Protein AF-A0A9P1CTG8-F1 (afdb_monomer)

Structure (mmCIF, N/CA/C/O backbone):
data_AF-A0A9P1CTG8-F1
#
_entry.id   AF-A0A9P1CTG8-F1
#
loop_
_atom_site.group_PDB
_atom_site.id
_atom_site.type_symbol
_atom_site.label_atom_id
_atom_site.label_alt_id
_atom_site.label_comp_id
_atom_site.label_asym_id
_atom_site.label_entity_id
_atom_site.label_seq_id
_atom_site.pdbx_PDB_ins_code
_atom_site.Cartn_x
_atom_site.Cartn_y
_atom_site.Cartn_z
_atom_site.occupancy
_atom_site.B_iso_or_equiv
_atom_site.auth_seq_id
_atom_site.auth_comp_id
_atom_site.auth_asym_id
_atom_site.auth_atom_id
_atom_site.pdbx_PDB_model_num
ATOM 1 N N . MET A 1 1 ? 62.420 8.879 27.525 1.00 48.19 1 MET A N 1
ATOM 2 C CA . MET A 1 1 ? 62.393 10.249 28.080 1.00 48.19 1 MET A CA 1
ATOM 3 C C . MET A 1 1 ? 60.996 10.806 27.864 1.00 48.19 1 MET A C 1
ATOM 5 O O . MET A 1 1 ? 60.518 10.696 26.746 1.00 48.19 1 MET A O 1
ATOM 9 N N . GLY A 1 2 ? 60.369 11.365 28.905 1.00 48.12 2 GLY A N 1
ATOM 10 C CA . GLY A 1 2 ? 59.167 12.204 28.787 1.00 48.12 2 GLY A CA 1
ATOM 11 C C . GLY A 1 2 ? 57.851 11.558 29.221 1.00 48.12 2 GLY A C 1
ATOM 12 O O . GLY A 1 2 ? 57.111 11.045 28.395 1.00 48.12 2 GLY A O 1
ATOM 13 N N . CYS A 1 3 ? 57.579 11.618 30.524 1.00 54.19 3 CYS A N 1
ATOM 14 C CA . CYS A 1 3 ? 56.326 11.268 31.191 1.00 54.19 3 CYS A CA 1
ATOM 15 C C . CYS A 1 3 ? 55.287 12.405 31.099 1.00 54.19 3 CYS A C 1
ATOM 17 O O . CYS A 1 3 ? 55.672 13.569 31.020 1.00 54.19 3 CYS A O 1
ATOM 19 N N . GLY A 1 4 ? 54.001 12.078 31.277 1.00 46.12 4 GLY A N 1
ATOM 20 C CA . GLY A 1 4 ? 52.964 13.011 31.754 1.00 46.12 4 GLY A CA 1
ATOM 21 C C . GLY A 1 4 ? 51.624 12.847 31.027 1.00 46.12 4 GLY A C 1
ATOM 22 O O . GLY A 1 4 ? 51.606 12.615 29.830 1.00 46.12 4 GLY A O 1
ATOM 23 N N . ALA A 1 5 ? 50.453 12.960 31.645 1.00 50.91 5 ALA A N 1
ATOM 24 C CA . ALA A 1 5 ? 50.056 13.049 33.044 1.00 50.91 5 ALA A CA 1
ATOM 25 C C . ALA A 1 5 ? 48.541 12.766 33.095 1.00 50.91 5 ALA A C 1
ATOM 27 O O . ALA A 1 5 ? 47.812 13.029 32.140 1.00 50.91 5 ALA A O 1
ATOM 28 N N . SER A 1 6 ? 48.095 12.210 34.214 1.00 55.69 6 SER A N 1
ATOM 29 C CA . SER A 1 6 ? 46.719 11.836 34.527 1.00 55.69 6 SER A CA 1
ATOM 30 C C . SER A 1 6 ? 45.784 13.041 34.686 1.00 55.69 6 SER A C 1
ATOM 32 O O . SER A 1 6 ? 46.182 14.061 35.244 1.00 55.69 6 SER A O 1
ATOM 34 N N . ALA A 1 7 ? 44.505 12.866 34.346 1.00 47.44 7 ALA A N 1
ATOM 35 C CA . ALA A 1 7 ? 43.409 13.653 34.908 1.00 47.44 7 ALA A CA 1
ATOM 36 C C . ALA A 1 7 ? 42.203 12.739 35.175 1.00 47.44 7 ALA A C 1
ATOM 38 O O . ALA A 1 7 ? 41.623 12.159 34.261 1.00 47.44 7 ALA A O 1
ATOM 39 N N . ALA A 1 8 ? 41.862 12.599 36.453 1.00 47.97 8 ALA A N 1
ATOM 40 C CA . ALA A 1 8 ? 40.616 12.017 36.933 1.00 47.97 8 ALA A CA 1
ATOM 41 C C . ALA A 1 8 ? 39.576 13.129 37.143 1.00 47.97 8 ALA A C 1
ATOM 43 O O . ALA A 1 8 ? 39.966 14.252 37.470 1.00 47.97 8 ALA A O 1
ATOM 44 N N . PRO A 1 9 ? 38.273 12.810 37.104 1.00 52.12 9 PRO A N 1
ATOM 45 C CA . PRO A 1 9 ? 37.293 13.545 37.879 1.00 52.12 9 PRO A CA 1
ATOM 46 C C . PRO A 1 9 ? 36.670 12.679 38.979 1.00 52.12 9 PRO A C 1
ATOM 48 O O . PRO A 1 9 ? 36.175 11.571 38.781 1.00 52.12 9 PRO A O 1
ATOM 51 N N . SER A 1 10 ? 36.734 13.269 40.161 1.00 44.06 10 SER A N 1
ATOM 52 C CA . SER A 1 10 ? 36.121 12.934 41.435 1.00 44.06 10 SER A CA 1
ATOM 53 C C . SER A 1 10 ? 34.642 13.331 41.519 1.00 44.06 10 SER A C 1
ATOM 55 O O . SER A 1 10 ? 34.274 14.401 41.044 1.00 44.06 10 SER A O 1
ATOM 57 N N . GLY A 1 11 ? 33.870 12.560 42.296 1.00 37.69 11 GLY A N 1
ATOM 58 C CA . GLY A 1 11 ? 32.648 13.000 42.993 1.00 37.69 11 GLY A CA 1
ATOM 59 C C . GLY A 1 11 ? 31.358 12.857 42.178 1.00 37.69 11 GLY A C 1
ATOM 60 O O . GLY A 1 11 ? 31.311 13.198 41.012 1.00 37.69 11 GLY A O 1
ATOM 61 N N . GLY A 1 12 ? 30.238 12.363 42.696 1.00 39.78 12 GLY A N 1
ATOM 62 C CA . GLY A 1 12 ? 29.852 12.001 44.053 1.00 39.78 12 GLY A CA 1
ATOM 63 C C . GLY A 1 12 ? 28.334 12.174 44.156 1.00 39.78 12 GLY A C 1
ATOM 64 O O . GLY A 1 12 ? 27.837 13.260 43.896 1.00 39.78 12 GLY A O 1
ATOM 65 N N . ALA A 1 13 ? 27.595 11.130 44.532 1.00 38.09 13 ALA A N 1
ATOM 66 C CA . ALA A 1 13 ? 26.234 11.261 45.057 1.00 38.09 13 ALA A CA 1
ATOM 67 C C . ALA A 1 13 ? 25.887 10.002 45.861 1.00 38.09 13 ALA A C 1
ATOM 69 O O . ALA A 1 13 ? 25.537 8.957 45.318 1.00 38.09 13 ALA A O 1
ATOM 70 N N . LYS A 1 14 ? 26.049 10.109 47.182 1.00 45.72 14 LYS A N 1
ATOM 71 C CA . LYS A 1 14 ? 25.546 9.155 48.171 1.00 45.72 14 LYS A CA 1
ATOM 72 C C . LYS A 1 14 ? 24.056 9.437 48.369 1.00 45.72 14 LYS A C 1
ATOM 74 O O . LYS A 1 14 ? 23.715 10.549 48.757 1.00 45.72 14 LYS A O 1
ATOM 79 N N . TYR A 1 15 ? 23.193 8.448 48.152 1.00 43.88 15 TYR A N 1
ATOM 80 C CA . TYR A 1 15 ? 21.827 8.474 48.677 1.00 43.88 15 TYR A CA 1
ATOM 81 C C . TYR A 1 15 ? 21.798 7.698 49.994 1.00 43.88 15 TYR A C 1
ATOM 83 O O . TYR A 1 15 ? 22.107 6.508 50.044 1.00 43.88 15 TYR A O 1
ATOM 91 N N . SER A 1 16 ? 21.491 8.419 51.065 1.00 50.19 16 SER A N 1
ATOM 92 C CA . SER A 1 16 ? 21.309 7.930 52.426 1.00 50.19 16 SER A CA 1
ATOM 93 C C . SER A 1 16 ? 19.878 7.437 52.659 1.00 50.19 16 SER A C 1
ATOM 95 O O . SER A 1 16 ? 18.924 8.087 52.249 1.00 50.19 16 SER A O 1
ATOM 97 N N . GLU A 1 17 ? 19.791 6.312 53.371 1.00 45.06 17 GLU A N 1
ATOM 98 C CA . GLU A 1 17 ? 18.793 5.923 54.381 1.00 45.06 17 GLU A CA 1
ATOM 99 C C . GLU A 1 17 ? 17.292 6.184 54.159 1.00 45.06 17 GLU A C 1
ATOM 101 O O . GLU A 1 17 ? 16.809 7.311 54.206 1.00 45.06 17 GLU A O 1
ATOM 106 N N . ARG A 1 18 ? 16.515 5.093 54.250 1.00 45.06 18 ARG A N 1
ATOM 107 C CA . ARG A 1 18 ? 15.468 4.995 55.283 1.00 45.06 18 ARG A CA 1
ATOM 108 C C . ARG A 1 18 ? 15.202 3.541 55.680 1.00 45.06 18 ARG A C 1
ATOM 110 O O . ARG A 1 18 ? 14.573 2.778 54.957 1.00 45.06 18 ARG A O 1
ATOM 117 N N . LYS A 1 19 ? 15.700 3.186 56.868 1.00 51.19 19 LYS A N 1
ATOM 118 C CA . LYS A 1 19 ? 15.199 2.090 57.703 1.00 51.19 19 LYS A CA 1
ATOM 119 C C . LYS A 1 19 ? 13.920 2.556 58.402 1.00 51.19 19 LYS A C 1
ATOM 121 O O . LYS A 1 19 ? 13.929 3.595 59.053 1.00 51.19 19 LYS A O 1
ATOM 126 N N . SER A 1 20 ? 12.889 1.726 58.377 1.00 54.38 20 SER A N 1
ATOM 127 C CA . SER A 1 20 ? 11.859 1.690 59.416 1.00 54.38 20 SER A CA 1
ATOM 128 C C . SER A 1 20 ? 11.382 0.254 59.550 1.00 54.38 20 SER A C 1
ATOM 130 O O . SER A 1 20 ? 10.732 -0.287 58.660 1.00 54.38 20 SER A O 1
ATOM 132 N N . ALA A 1 21 ? 11.775 -0.360 60.660 1.00 49.03 21 ALA A N 1
ATOM 133 C CA . ALA A 1 21 ? 11.260 -1.624 61.139 1.00 49.03 21 ALA A CA 1
ATOM 134 C C . ALA A 1 21 ? 10.097 -1.334 62.092 1.00 49.03 21 ALA A C 1
ATOM 136 O O . ALA A 1 21 ? 10.187 -0.406 62.893 1.00 49.03 21 ALA A O 1
ATOM 137 N N . THR A 1 22 ? 9.051 -2.152 62.050 1.00 46.28 22 THR A N 1
ATOM 138 C CA . THR A 1 22 ? 8.206 -2.423 63.216 1.00 46.28 22 THR A CA 1
ATOM 139 C C . THR A 1 22 ? 7.733 -3.876 63.166 1.00 46.28 22 THR A C 1
ATOM 141 O O . THR A 1 22 ? 7.222 -4.358 62.159 1.00 46.28 22 THR A O 1
ATOM 144 N N . ALA A 1 23 ? 8.040 -4.542 64.276 1.00 45.00 23 ALA A N 1
ATOM 145 C CA . ALA A 1 23 ? 7.581 -5.815 64.829 1.00 45.00 23 ALA A CA 1
ATOM 146 C C . ALA A 1 23 ? 6.075 -6.088 64.588 1.00 45.00 23 ALA A C 1
ATOM 148 O O . ALA A 1 23 ? 5.276 -5.160 64.619 1.00 45.00 23 ALA A O 1
ATOM 149 N N . SER A 1 24 ? 5.683 -7.279 64.120 1.00 51.28 24 SER A N 1
ATOM 150 C CA . SER A 1 24 ? 5.469 -8.559 64.836 1.00 51.28 24 SER A CA 1
ATOM 151 C C . SER A 1 24 ? 4.023 -8.722 65.310 1.00 51.28 24 SER A C 1
ATOM 153 O O . SER A 1 24 ? 3.565 -7.896 66.086 1.00 51.28 24 SER A O 1
ATOM 155 N N . GLU A 1 25 ? 3.359 -9.809 64.911 1.00 49.56 25 GLU A N 1
ATOM 156 C CA . GLU A 1 25 ? 2.717 -10.745 65.848 1.00 49.56 25 GLU A CA 1
ATOM 157 C C . GLU A 1 25 ? 2.240 -12.025 65.139 1.00 49.56 25 GLU A C 1
ATOM 159 O O . GLU A 1 25 ? 1.808 -12.027 63.985 1.00 49.56 25 GLU A O 1
ATOM 164 N N . ASP A 1 26 ? 2.414 -13.118 65.873 1.00 45.31 26 ASP A N 1
ATOM 165 C CA . ASP A 1 26 ? 2.164 -14.520 65.567 1.00 45.31 26 ASP A CA 1
ATOM 166 C C . ASP A 1 26 ? 0.684 -14.870 65.383 1.00 45.31 26 ASP A C 1
ATOM 168 O O . ASP A 1 26 ? -0.116 -14.470 66.217 1.00 45.31 26 ASP A O 1
ATOM 172 N N . ILE A 1 27 ? 0.344 -15.770 64.440 1.00 45.59 27 ILE A N 1
ATOM 173 C CA . ILE A 1 27 ? -0.670 -16.826 64.665 1.00 45.59 27 ILE A CA 1
ATOM 174 C C . ILE A 1 27 ? -0.254 -18.128 63.958 1.00 45.59 27 ILE A C 1
ATOM 176 O O . ILE A 1 27 ? 0.149 -18.168 62.797 1.00 45.59 27 ILE A O 1
ATOM 180 N N . ALA A 1 28 ? -0.357 -19.207 64.727 1.00 43.22 28 ALA A N 1
ATOM 181 C CA . ALA A 1 28 ? 0.165 -20.542 64.508 1.00 43.22 28 ALA A CA 1
ATOM 182 C C . ALA A 1 28 ? -0.673 -21.469 63.595 1.00 43.22 28 ALA A C 1
ATOM 184 O O . ALA A 1 28 ? -1.878 -21.316 63.444 1.00 43.22 28 ALA A O 1
ATOM 185 N N . ARG A 1 29 ? 0.015 -22.527 63.123 1.00 43.38 29 ARG A N 1
ATOM 186 C CA . ARG A 1 29 ? -0.419 -23.936 62.941 1.00 43.38 29 ARG A CA 1
ATOM 187 C C . ARG A 1 29 ? -1.771 -24.230 62.257 1.00 43.38 29 ARG A C 1
ATOM 189 O O . ARG A 1 29 ? -2.824 -24.069 62.857 1.00 43.38 29 ARG A O 1
ATOM 196 N N . SER A 1 30 ? -1.726 -25.013 61.171 1.00 37.03 30 SER A N 1
ATOM 197 C CA . SER A 1 30 ? -2.118 -26.443 61.228 1.00 37.03 30 SER A CA 1
ATOM 198 C C . SER A 1 30 ? -2.005 -27.193 59.882 1.00 37.03 30 SER A C 1
ATOM 200 O O . SER A 1 30 ? -2.460 -26.756 58.835 1.00 37.03 30 SER A O 1
ATOM 202 N N . SER A 1 31 ? -1.330 -28.343 59.976 1.00 42.75 31 SER A N 1
ATOM 203 C CA . SER A 1 31 ? -1.503 -29.640 59.293 1.00 42.75 31 SER A CA 1
ATOM 204 C C . SER A 1 31 ? -2.099 -29.784 57.877 1.00 42.75 31 SER A C 1
ATOM 206 O O . SER A 1 31 ? -3.247 -29.462 57.596 1.00 42.75 31 SER A O 1
ATOM 208 N N . SER A 1 32 ? -1.311 -30.512 57.071 1.00 41.28 32 SER A N 1
ATOM 209 C CA . SER A 1 32 ? -1.619 -31.242 55.824 1.00 41.28 32 SER A CA 1
ATOM 210 C C . SER A 1 32 ? -2.909 -32.088 55.857 1.00 41.28 32 SER A C 1
ATOM 212 O O . SER A 1 32 ? -3.295 -32.572 56.921 1.00 41.28 32 SER A O 1
ATOM 214 N N . PRO A 1 33 ? -3.447 -32.473 54.679 1.00 51.75 33 PRO A N 1
ATOM 215 C CA . PRO A 1 33 ? -3.217 -33.865 54.274 1.00 51.75 33 PRO A CA 1
ATOM 216 C C . PRO A 1 33 ? -2.888 -34.104 52.787 1.00 51.75 33 PRO A C 1
ATOM 218 O O . PRO A 1 33 ? -3.237 -33.366 51.871 1.00 51.75 33 PRO A O 1
ATOM 221 N N . LYS A 1 34 ? -2.198 -35.234 52.607 1.00 48.62 34 LYS A N 1
ATOM 222 C CA . LYS A 1 34 ? -1.735 -35.892 51.381 1.00 48.62 34 LYS A CA 1
ATOM 223 C C . LYS A 1 34 ? -2.844 -3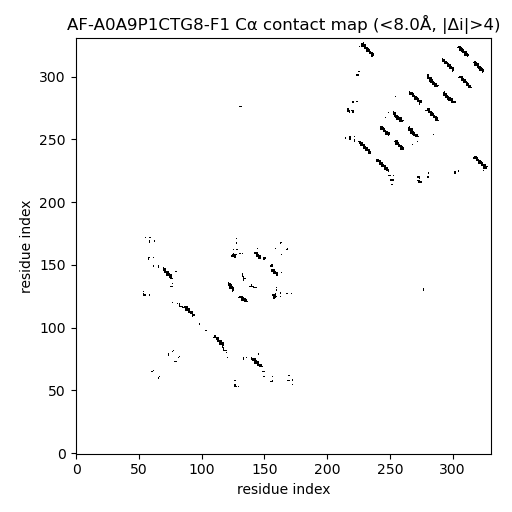6.087 50.333 1.00 48.62 34 LYS A C 1
ATOM 225 O O . LYS A 1 34 ? -3.880 -36.674 50.630 1.00 48.62 34 LYS A O 1
ATOM 230 N N . GLY A 1 35 ? -2.546 -35.754 49.072 1.00 35.94 35 GLY A N 1
ATOM 231 C CA . GLY A 1 35 ? -3.420 -35.997 47.918 1.00 35.94 35 GLY A CA 1
ATOM 232 C C . GLY A 1 35 ? -2.662 -36.441 46.662 1.00 35.94 35 GLY A C 1
ATOM 233 O O . GLY A 1 35 ? -2.323 -35.628 45.817 1.00 35.94 35 GLY A O 1
ATOM 234 N N . LYS A 1 36 ? -2.394 -37.749 46.589 1.00 39.09 36 LYS A N 1
ATOM 235 C CA . LYS A 1 36 ? -2.143 -38.628 45.424 1.00 39.09 36 LYS A CA 1
ATOM 236 C C . LYS A 1 36 ? -1.727 -37.985 44.084 1.00 39.09 36 LYS A C 1
ATOM 238 O O . LYS A 1 36 ? -2.544 -37.462 43.329 1.00 39.09 36 LYS A O 1
ATOM 243 N N . ALA A 1 37 ? -0.469 -38.236 43.722 1.00 44.62 37 ALA A N 1
ATOM 244 C CA . ALA A 1 37 ? 0.057 -38.134 42.367 1.00 44.62 37 ALA A CA 1
ATOM 245 C C . ALA A 1 37 ? -0.750 -39.003 41.379 1.00 44.62 37 ALA A C 1
ATOM 247 O O . ALA A 1 37 ? -0.856 -40.219 41.551 1.00 44.62 37 ALA A O 1
ATOM 248 N N . LYS A 1 38 ? -1.279 -38.383 40.316 1.00 44.44 38 LYS A N 1
ATOM 249 C CA . LYS A 1 38 ? -1.732 -39.082 39.107 1.00 44.44 38 LYS A CA 1
ATOM 250 C C . LYS A 1 38 ? -0.762 -38.807 37.967 1.00 44.44 38 LYS A C 1
ATOM 252 O O . LYS A 1 38 ? -0.582 -37.676 37.527 1.00 44.44 38 LYS A O 1
ATOM 257 N N . ALA A 1 39 ? -0.152 -39.889 37.506 1.00 45.53 39 ALA A N 1
ATOM 258 C CA . ALA A 1 39 ? 0.655 -39.955 36.307 1.00 45.53 39 ALA A CA 1
ATOM 259 C C . ALA A 1 39 ? -0.213 -39.934 35.031 1.00 45.53 39 ALA A C 1
ATOM 261 O O . ALA A 1 39 ? -1.346 -40.409 35.033 1.00 45.53 39 ALA A O 1
ATOM 262 N N . LYS A 1 40 ? 0.430 -39.507 33.934 1.00 42.84 40 LYS A N 1
ATOM 263 C CA . LYS A 1 40 ? 0.098 -39.712 32.508 1.00 42.84 40 LYS A CA 1
ATOM 264 C C . LYS A 1 40 ? -1.030 -38.864 31.894 1.00 42.84 40 LYS A C 1
ATOM 266 O O . LYS A 1 40 ? -2.203 -39.178 32.023 1.00 42.84 40 LYS A O 1
ATOM 271 N N . ALA A 1 41 ? -0.633 -37.966 30.990 1.00 39.06 41 ALA A N 1
ATOM 272 C CA . ALA A 1 41 ? -1.079 -38.030 29.594 1.00 39.06 41 ALA A CA 1
ATOM 273 C C . ALA A 1 41 ? -0.050 -37.346 28.679 1.00 39.06 41 ALA A C 1
ATOM 275 O O . ALA A 1 41 ? 0.356 -36.209 28.902 1.00 39.06 41 ALA A O 1
ATOM 276 N N . LYS A 1 42 ? 0.389 -38.098 27.667 1.00 41.56 42 LYS A N 1
ATOM 277 C CA . LYS A 1 42 ? 1.348 -37.712 26.631 1.00 41.56 42 LYS A CA 1
ATOM 278 C C . LYS A 1 42 ? 0.900 -36.439 25.907 1.00 41.56 42 LYS A C 1
ATOM 280 O O . LYS A 1 42 ? -0.282 -36.268 25.610 1.00 41.56 42 LYS A O 1
ATOM 285 N N . GLY A 1 43 ? 1.874 -35.582 25.607 1.00 44.75 43 GLY A N 1
ATOM 286 C CA . GLY A 1 43 ? 1.696 -34.339 24.871 1.00 44.75 43 GLY A CA 1
ATOM 287 C C . GLY A 1 43 ? 0.981 -34.556 23.542 1.00 44.75 43 GLY A C 1
ATOM 288 O O . GLY A 1 43 ? 1.503 -35.198 22.634 1.00 44.75 43 GLY A O 1
ATOM 289 N N . LYS A 1 44 ? -0.214 -33.978 23.422 1.00 42.03 44 LYS A N 1
ATOM 290 C CA . LYS A 1 44 ? -0.812 -33.695 22.121 1.00 42.03 44 LYS A CA 1
ATOM 291 C C . LYS A 1 44 ? -0.039 -32.524 21.526 1.00 42.03 44 LYS A C 1
ATOM 293 O O . LYS A 1 44 ? -0.095 -31.413 22.055 1.00 42.03 44 LYS A O 1
ATOM 298 N N . ALA A 1 45 ? 0.698 -32.791 20.453 1.00 45.22 45 ALA A N 1
ATOM 299 C CA . ALA A 1 45 ? 1.283 -31.763 19.611 1.00 45.22 45 ALA A CA 1
ATOM 300 C C . ALA A 1 45 ? 0.175 -30.775 19.215 1.00 45.22 45 ALA A C 1
ATOM 302 O O . ALA A 1 45 ? -0.790 -31.139 18.542 1.00 45.22 45 ALA A O 1
ATOM 303 N N . LYS A 1 46 ? 0.276 -29.533 19.700 1.00 43.25 46 LYS A N 1
ATOM 304 C CA . LYS A 1 46 ? -0.590 -28.437 19.267 1.00 43.25 46 LYS A CA 1
ATOM 305 C C . LYS A 1 46 ? -0.293 -28.207 17.788 1.00 43.25 46 LYS A C 1
ATOM 307 O O . LYS A 1 46 ? 0.763 -27.678 17.452 1.00 43.25 46 LYS A O 1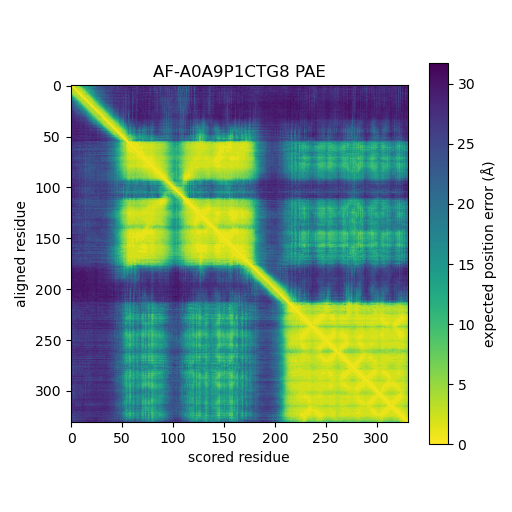
ATOM 312 N N . SER A 1 47 ? -1.198 -28.650 16.920 1.00 42.56 47 SER A N 1
ATOM 313 C CA . SER A 1 47 ? -1.147 -28.396 15.482 1.00 42.56 47 SER A CA 1
ATOM 314 C C . SER A 1 47 ? -1.053 -26.886 15.249 1.00 42.56 47 SER A C 1
ATOM 316 O O . SER A 1 47 ? -1.997 -26.143 15.539 1.00 42.56 47 SER A O 1
ATOM 318 N N . LYS A 1 48 ? 0.113 -26.439 14.781 1.00 49.44 48 LYS A N 1
ATOM 319 C CA . LYS A 1 48 ? 0.360 -25.084 14.286 1.00 49.44 48 LYS A CA 1
ATOM 320 C C . LYS A 1 48 ? -0.526 -24.846 13.057 1.00 49.44 48 LYS A C 1
ATOM 322 O O . LYS A 1 48 ? -0.625 -25.724 12.209 1.00 49.44 48 LYS A O 1
ATOM 327 N N . GLY A 1 49 ? -1.146 -23.668 12.975 1.00 43.06 49 GLY A N 1
ATOM 328 C CA . GLY A 1 49 ? -1.781 -23.186 11.744 1.00 43.06 49 GLY A CA 1
ATOM 329 C C . GLY A 1 49 ? -3.301 -23.321 11.648 1.00 43.06 49 GLY A C 1
ATOM 330 O O . GLY A 1 49 ? -3.819 -23.426 10.545 1.00 43.06 49 GLY A O 1
ATOM 331 N N . LYS A 1 50 ? -4.057 -23.278 12.755 1.00 47.84 50 LYS A N 1
ATOM 332 C CA . LYS A 1 50 ? -5.433 -22.776 12.628 1.00 47.84 50 LYS A CA 1
ATOM 333 C C . LYS A 1 50 ? -5.310 -21.275 12.415 1.00 47.84 50 LYS A C 1
ATOM 335 O O . LYS A 1 50 ? -5.044 -20.564 13.384 1.00 47.84 50 LYS A O 1
ATOM 340 N N . ASN A 1 51 ? -5.464 -20.815 11.171 1.00 46.25 51 ASN A N 1
ATOM 341 C CA . ASN A 1 51 ? -5.908 -19.447 10.924 1.00 46.25 51 ASN A CA 1
ATOM 342 C C . ASN A 1 51 ? -7.106 -19.261 11.848 1.00 46.25 51 ASN A C 1
ATOM 344 O O . ASN A 1 51 ? -8.117 -19.946 11.686 1.00 46.25 51 ASN A O 1
ATOM 348 N N . LYS A 1 52 ? -6.923 -18.486 12.924 1.00 51.44 52 LYS A N 1
ATOM 349 C CA . LYS A 1 52 ? -8.025 -18.127 13.805 1.00 51.44 52 LYS A CA 1
ATOM 350 C C . LYS A 1 52 ? -9.042 -17.510 12.863 1.00 51.44 52 LYS A C 1
ATOM 352 O O . LYS A 1 52 ? -8.767 -16.460 12.298 1.00 51.44 52 LYS A O 1
ATOM 357 N N . VAL A 1 53 ? -10.150 -18.207 12.641 1.00 54.03 53 VAL A N 1
ATOM 358 C CA . VAL A 1 53 ? -11.383 -17.577 12.190 1.00 54.03 53 VAL A CA 1
ATOM 359 C C . VAL A 1 53 ? -11.612 -16.514 13.255 1.00 54.03 53 VAL A C 1
ATOM 361 O O . VAL A 1 53 ? -11.914 -16.848 14.405 1.00 54.03 53 VAL A O 1
ATOM 364 N N . PHE A 1 54 ? -11.199 -15.285 12.944 1.00 54.50 54 PHE A N 1
ATOM 365 C CA . PHE A 1 54 ? -11.261 -14.180 13.884 1.00 54.50 54 PHE A CA 1
ATOM 366 C C . PHE A 1 54 ? -12.734 -13.955 14.241 1.00 54.50 54 PHE A C 1
ATOM 368 O O . PHE A 1 54 ? -13.642 -14.401 13.544 1.00 54.50 54 PHE A O 1
ATOM 375 N N . GLU A 1 55 ? -12.923 -13.433 15.443 1.00 65.75 55 GLU A N 1
ATOM 376 C CA . GLU A 1 55 ? -14.076 -13.528 16.340 1.00 65.75 55 GLU A CA 1
ATOM 377 C C . GLU A 1 55 ? -15.471 -13.366 15.691 1.00 65.75 55 GLU A C 1
ATOM 379 O O . GLU A 1 55 ? -16.153 -12.366 15.891 1.00 65.75 55 GLU A O 1
ATOM 384 N N . ALA A 1 56 ? -15.985 -14.417 15.034 1.00 79.38 56 ALA A N 1
ATOM 385 C CA . ALA A 1 56 ? -17.369 -14.480 14.529 1.00 79.38 56 ALA A CA 1
ATOM 386 C C . ALA A 1 56 ? -18.422 -14.116 15.601 1.00 79.38 56 ALA A C 1
ATOM 388 O O . ALA A 1 56 ? -19.486 -13.579 15.301 1.00 79.38 56 ALA A O 1
ATOM 389 N N . LYS A 1 57 ? -18.084 -14.331 16.880 1.00 90.06 57 LYS A N 1
ATOM 390 C CA . LYS A 1 57 ? -18.903 -13.961 18.041 1.00 90.06 57 LYS A CA 1
ATOM 391 C C . LYS A 1 57 ? -19.080 -12.455 18.229 1.00 90.06 57 LYS A C 1
ATOM 393 O O . LYS A 1 57 ? -20.105 -12.047 18.773 1.00 90.06 57 LYS A O 1
ATOM 398 N N . ASP A 1 58 ? -18.090 -11.647 17.865 1.00 92.38 58 ASP A N 1
ATOM 399 C CA . ASP A 1 58 ? -18.172 -10.191 18.002 1.00 92.38 58 ASP A CA 1
ATOM 400 C C . ASP A 1 58 ? -18.954 -9.580 16.842 1.00 92.38 58 ASP A C 1
ATOM 402 O O . ASP A 1 58 ? -19.795 -8.711 17.073 1.00 92.38 58 ASP A O 1
ATOM 406 N N . VAL A 1 59 ? -18.808 -10.137 15.633 1.00 93.19 59 VAL A N 1
ATOM 407 C CA . VAL A 1 59 ? -19.679 -9.820 14.489 1.00 93.19 59 VAL A CA 1
ATOM 408 C C . VAL A 1 59 ? -21.137 -10.171 14.805 1.00 93.19 59 VAL A C 1
ATOM 410 O O . VAL A 1 59 ? -22.025 -9.338 14.639 1.00 93.19 59 VAL A O 1
ATOM 413 N N . GLU A 1 60 ? -21.399 -11.371 15.329 1.00 93.44 60 GLU A N 1
ATOM 414 C CA . GLU A 1 60 ? -22.745 -11.788 15.740 1.00 93.44 60 GLU A CA 1
ATOM 415 C C . GLU A 1 60 ? -23.333 -10.870 16.819 1.00 93.44 60 GLU A C 1
ATOM 417 O O . GLU A 1 60 ? -24.508 -10.502 16.759 1.00 93.44 60 GLU A O 1
ATOM 422 N N . TRP A 1 61 ? -22.537 -10.507 17.828 1.00 95.31 61 TRP A N 1
ATOM 423 C CA . TRP A 1 61 ? -23.004 -9.613 18.881 1.00 95.31 61 TRP A CA 1
ATOM 424 C C . TRP A 1 61 ? -23.336 -8.231 18.324 1.00 95.31 61 TRP A C 1
ATOM 426 O O . TRP A 1 61 ? -24.386 -7.682 18.663 1.00 95.31 61 TRP A O 1
ATOM 436 N N . HIS A 1 62 ? -22.483 -7.698 17.449 1.00 96.00 62 HIS A N 1
ATOM 437 C CA . HIS A 1 62 ? -22.703 -6.417 16.797 1.00 96.00 62 HIS A CA 1
ATOM 438 C C . HIS A 1 62 ? -24.023 -6.407 16.028 1.00 96.00 62 HIS A C 1
ATOM 440 O O . HIS A 1 62 ? -24.864 -5.560 16.301 1.00 96.00 62 HIS A O 1
ATOM 446 N N . LEU A 1 63 ? -24.263 -7.390 15.159 1.00 94.75 63 LEU A N 1
ATOM 447 C CA . LEU A 1 63 ? -25.485 -7.449 14.346 1.00 94.75 63 LEU A CA 1
ATOM 448 C C . LEU A 1 63 ? -26.773 -7.522 15.183 1.00 94.75 63 LEU A C 1
ATOM 450 O O . LEU A 1 63 ? -27.838 -7.141 14.709 1.00 94.75 63 LEU A O 1
ATOM 454 N N . LYS A 1 64 ? -26.691 -8.008 16.428 1.00 96.38 64 LYS A N 1
ATOM 455 C CA . LYS A 1 64 ? -27.832 -8.069 17.355 1.00 96.38 64 LYS A CA 1
ATOM 456 C C . LYS A 1 64 ? -28.022 -6.802 18.190 1.00 96.38 64 LYS A C 1
ATOM 458 O O . LYS A 1 64 ? -29.137 -6.549 18.631 1.00 96.38 64 LYS A O 1
ATOM 463 N N . ASN A 1 65 ? -26.952 -6.060 18.477 1.00 97.56 65 ASN A N 1
ATOM 464 C CA . ASN A 1 65 ? -26.954 -5.001 19.500 1.00 97.56 65 ASN A CA 1
ATOM 465 C C . ASN A 1 65 ? -26.565 -3.617 18.968 1.00 97.56 65 ASN A C 1
ATOM 467 O O . ASN A 1 65 ? -26.618 -2.639 19.713 1.00 97.56 65 ASN A O 1
ATOM 471 N N . CYS A 1 66 ? -26.120 -3.528 17.719 1.00 97.62 66 CYS A N 1
ATOM 472 C CA . CYS A 1 66 ? -25.574 -2.319 17.125 1.00 97.62 66 CYS A CA 1
ATOM 473 C C . CYS A 1 66 ? -26.235 -2.002 15.782 1.00 97.62 66 CYS A C 1
ATO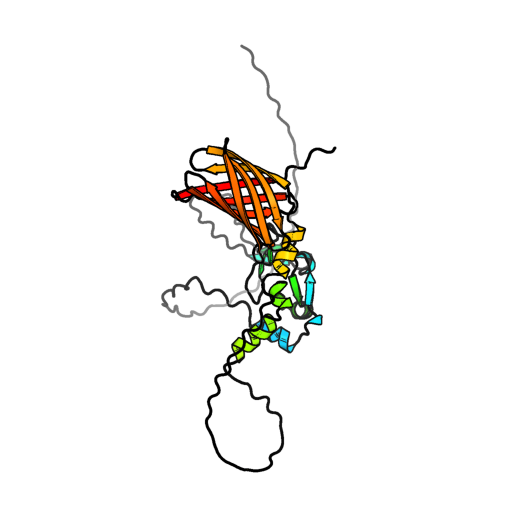M 475 O O . CYS A 1 66 ? -26.867 -2.854 15.161 1.00 97.62 66 CYS A O 1
ATOM 477 N N . LEU A 1 67 ? -26.062 -0.756 15.346 1.00 96.62 67 LEU A N 1
ATOM 478 C CA . LEU A 1 67 ? -26.443 -0.277 14.018 1.00 96.62 67 LEU A CA 1
ATOM 479 C C . LEU A 1 67 ? -25.189 0.130 13.240 1.00 96.62 67 LEU A C 1
ATOM 481 O O . LEU A 1 67 ? -24.221 0.601 13.842 1.00 96.62 67 LEU A O 1
ATOM 485 N N . ASP A 1 68 ? -25.247 0.061 11.908 1.00 94.88 68 ASP A N 1
ATOM 486 C CA . ASP A 1 68 ? -24.146 0.484 11.029 1.00 94.88 68 ASP A CA 1
ATOM 487 C C . ASP A 1 68 ? -23.729 1.947 11.263 1.00 94.88 68 ASP A C 1
ATOM 489 O O . ASP A 1 68 ? -22.559 2.295 11.132 1.00 94.88 68 ASP A O 1
ATOM 493 N N . SER A 1 69 ? -24.668 2.810 11.668 1.00 96.81 69 SER A N 1
ATOM 494 C CA . SER A 1 69 ? -24.407 4.222 11.990 1.00 96.81 69 SER A CA 1
ATOM 495 C C . SER A 1 69 ? -23.529 4.428 13.228 1.00 96.81 69 SER A C 1
ATOM 497 O O . SER A 1 69 ? -23.069 5.539 13.475 1.00 96.81 69 SER A O 1
ATOM 499 N N . GLN A 1 70 ? -23.295 3.376 14.018 1.00 97.00 70 GLN A N 1
ATOM 500 C CA . GLN A 1 70 ? -22.401 3.401 15.177 1.00 97.00 70 GLN A CA 1
ATOM 501 C C . GLN A 1 70 ? -20.949 3.075 14.810 1.00 97.00 70 GLN A C 1
ATOM 503 O O . GLN A 1 70 ? -20.086 3.072 15.698 1.00 97.00 70 GLN A O 1
ATOM 508 N N . PHE A 1 71 ? -20.676 2.756 13.541 1.00 97.88 71 PHE A N 1
ATOM 509 C CA . PHE A 1 71 ? -19.315 2.702 13.038 1.00 97.88 71 PHE A CA 1
ATOM 510 C C . PHE A 1 71 ? -18.774 4.109 12.821 1.00 97.88 71 PHE A C 1
ATOM 512 O O . PHE A 1 71 ? -19.367 4.934 12.131 1.00 97.88 71 PHE A O 1
ATOM 519 N N . GLU A 1 72 ? -17.602 4.354 13.387 1.00 98.25 72 GLU A N 1
ATOM 520 C CA . GLU A 1 72 ? -16.856 5.591 13.233 1.00 98.25 72 GLU A CA 1
ATOM 521 C C . GLU A 1 72 ? -15.618 5.316 12.382 1.00 98.25 72 GLU A C 1
ATOM 523 O O . GLU A 1 72 ? -14.902 4.339 12.621 1.00 98.25 72 GLU A O 1
ATOM 528 N N . LEU A 1 73 ? -15.389 6.157 11.371 1.00 97.75 73 LEU A N 1
ATOM 529 C CA . LEU A 1 73 ? -14.176 6.109 10.564 1.00 97.75 73 LEU A CA 1
ATOM 530 C C . LEU A 1 73 ? -13.045 6.785 11.339 1.00 97.75 73 LEU A C 1
ATOM 532 O O . LEU A 1 73 ? -13.102 7.983 11.603 1.00 97.75 73 LEU A O 1
ATOM 536 N N . VAL A 1 74 ? -12.011 6.019 11.650 1.00 97.75 74 VAL A N 1
ATOM 537 C CA . VAL A 1 74 ? -10.811 6.469 12.358 1.00 97.75 74 VAL A CA 1
ATOM 538 C C . VAL A 1 74 ? -9.593 6.257 11.468 1.00 97.75 74 VAL A C 1
ATOM 540 O O . VAL A 1 74 ? -9.572 5.341 10.646 1.00 97.75 74 VAL A O 1
ATOM 543 N N . LYS A 1 75 ? -8.579 7.113 11.593 1.00 94.00 75 LYS A N 1
ATOM 544 C CA . LYS A 1 75 ? -7.354 7.061 10.774 1.00 94.00 75 LYS A CA 1
ATOM 545 C C . LYS A 1 75 ? -6.193 6.386 11.484 1.00 94.00 75 LYS A C 1
ATOM 547 O O . LYS A 1 75 ? -5.309 5.842 10.827 1.00 94.00 75 LYS A O 1
ATOM 552 N N . THR A 1 76 ? -6.185 6.447 12.813 1.00 95.62 76 THR A N 1
ATOM 553 C CA . THR A 1 76 ? -5.052 6.010 13.629 1.00 95.62 76 THR A CA 1
ATOM 554 C C . THR A 1 76 ? -5.485 5.102 14.773 1.00 95.62 76 THR A C 1
ATOM 556 O O . THR A 1 76 ? -6.616 5.144 15.262 1.00 95.62 76 THR A O 1
ATOM 559 N N . LEU A 1 77 ? -4.535 4.300 15.255 1.00 95.25 77 LEU A N 1
ATOM 560 C CA . LEU A 1 77 ? -4.702 3.461 16.443 1.00 95.25 77 LEU A CA 1
ATOM 561 C C . LEU A 1 77 ? -5.109 4.267 17.686 1.00 95.25 77 LEU A C 1
ATOM 563 O O . LEU A 1 77 ? -5.929 3.804 18.473 1.00 95.25 77 LEU A O 1
ATOM 567 N N . ARG A 1 78 ? -4.572 5.485 17.841 1.00 94.62 78 ARG A N 1
ATOM 568 C CA . ARG A 1 78 ? -4.842 6.363 18.991 1.00 94.62 78 ARG A CA 1
ATOM 569 C C . ARG A 1 78 ? -6.266 6.921 18.991 1.00 94.62 78 ARG A C 1
ATOM 571 O O . ARG A 1 78 ? -6.836 7.103 20.060 1.00 94.62 78 ARG A O 1
ATOM 578 N N . GLU A 1 79 ? -6.851 7.167 17.819 1.00 96.06 79 GLU A N 1
ATOM 579 C CA . GLU A 1 79 ? -8.260 7.575 17.694 1.00 96.06 79 GLU A CA 1
ATOM 580 C C . GLU A 1 79 ? -9.220 6.424 18.035 1.00 96.06 79 GLU A C 1
ATOM 582 O O . GLU A 1 79 ? -10.261 6.621 18.671 1.00 96.06 79 GLU A O 1
ATOM 587 N N . ALA A 1 80 ? -8.870 5.202 17.623 1.00 96.00 80 ALA A N 1
ATOM 588 C CA . ALA A 1 80 ? -9.642 4.002 17.932 1.00 96.00 80 ALA A CA 1
ATOM 589 C C . ALA A 1 80 ? -9.553 3.621 19.415 1.00 96.00 80 ALA A C 1
ATOM 591 O O . ALA A 1 80 ? -10.565 3.258 20.017 1.00 96.00 80 ALA A O 1
ATOM 592 N N . TYR A 1 81 ? -8.353 3.726 19.987 1.00 95.12 81 TYR A N 1
ATOM 593 C CA . TYR A 1 81 ? -8.006 3.328 21.347 1.00 95.12 81 TYR A CA 1
ATOM 594 C C . TYR A 1 81 ? -7.254 4.465 22.048 1.00 95.12 81 TYR A C 1
ATOM 596 O O . TYR A 1 81 ? -6.020 4.449 22.098 1.00 95.12 81 TYR A O 1
ATOM 604 N N . PRO A 1 82 ? -7.980 5.463 22.583 1.00 93.88 82 PRO A N 1
ATOM 605 C CA . PRO A 1 82 ? -7.364 6.552 23.323 1.00 93.88 82 PRO A CA 1
ATOM 606 C C . PRO A 1 82 ? -6.548 6.014 24.495 1.00 93.88 82 PRO A C 1
ATOM 608 O O . PRO A 1 82 ? -6.999 5.132 25.231 1.00 93.88 82 PRO A O 1
ATOM 611 N N . PHE A 1 83 ? -5.343 6.556 24.653 1.00 93.81 83 PHE A N 1
ATOM 612 C CA . PHE A 1 83 ? -4.473 6.224 25.770 1.00 93.81 83 PHE A CA 1
ATOM 613 C C . PHE A 1 83 ? -5.146 6.614 27.089 1.00 93.81 83 PHE A C 1
ATOM 615 O O . PHE A 1 83 ? -5.608 7.744 27.245 1.00 93.81 83 PHE A O 1
ATOM 622 N N . ASP A 1 84 ? -5.183 5.677 28.030 1.00 93.81 84 ASP A N 1
ATOM 623 C CA . ASP A 1 84 ? -5.709 5.887 29.374 1.00 93.81 84 ASP A CA 1
ATOM 624 C C . ASP A 1 84 ? -4.605 5.548 30.372 1.00 93.81 84 ASP A C 1
ATOM 626 O O . ASP A 1 84 ? -4.264 4.383 30.574 1.00 93.81 84 ASP A O 1
ATOM 630 N N . GLU A 1 85 ? -4.035 6.579 30.990 1.00 93.88 85 GLU A N 1
ATOM 631 C CA . GLU A 1 85 ? -2.930 6.449 31.943 1.00 93.88 85 GLU A CA 1
ATOM 632 C C . GLU A 1 85 ? -3.305 5.599 33.170 1.00 93.88 85 GLU A C 1
ATOM 634 O O . GLU A 1 85 ? -2.444 4.990 33.812 1.00 93.88 85 GLU A O 1
ATOM 639 N N . ASN A 1 86 ? -4.605 5.492 33.464 1.00 95.69 86 ASN A N 1
ATOM 640 C CA . ASN A 1 86 ? -5.111 4.691 34.574 1.00 95.69 86 ASN A CA 1
ATOM 641 C C . ASN A 1 86 ? -5.171 3.197 34.235 1.00 95.69 86 ASN A C 1
ATOM 643 O O . ASN A 1 86 ? -5.212 2.359 35.140 1.00 95.69 86 ASN A O 1
ATOM 647 N N . LYS A 1 87 ? -5.153 2.830 32.947 1.00 93.00 87 LYS A N 1
ATOM 648 C CA . LYS A 1 87 ? -5.121 1.430 32.516 1.00 93.00 87 LYS A CA 1
ATOM 649 C C . LYS A 1 87 ? -3.690 0.918 32.554 1.00 93.00 87 LYS A C 1
ATOM 651 O O . LYS A 1 87 ? -2.932 0.993 31.590 1.00 93.00 87 LYS A O 1
ATOM 656 N N . LYS A 1 88 ? -3.331 0.350 33.700 1.00 94.56 88 LYS A N 1
ATOM 657 C CA . LYS A 1 88 ? -2.069 -0.363 33.892 1.00 94.56 88 LYS A CA 1
ATOM 658 C C . LYS A 1 88 ? -2.306 -1.860 33.817 1.00 94.56 88 LYS A C 1
ATOM 660 O O . LYS A 1 88 ? -3.278 -2.387 34.353 1.00 94.56 88 LYS A O 1
ATOM 665 N N . LYS A 1 89 ? -1.388 -2.557 33.160 1.00 92.75 89 LYS A N 1
ATOM 666 C CA . LYS A 1 89 ? -1.360 -4.010 33.097 1.00 92.75 89 LYS A CA 1
ATOM 667 C C . LYS A 1 89 ? -0.179 -4.519 33.902 1.00 92.75 89 LYS A C 1
ATOM 669 O O . LYS A 1 89 ? 0.974 -4.216 33.604 1.00 92.75 89 LYS A O 1
ATOM 674 N N . THR A 1 90 ? -0.465 -5.346 34.896 1.00 92.62 90 THR A N 1
ATOM 675 C CA . THR A 1 90 ? 0.567 -6.050 35.649 1.00 92.62 90 THR A CA 1
ATOM 676 C C . THR A 1 90 ? 1.075 -7.227 34.824 1.00 92.62 90 THR A C 1
ATOM 678 O O . THR A 1 90 ? 0.350 -8.191 34.565 1.00 92.62 90 THR A O 1
ATOM 681 N N . VAL A 1 91 ? 2.328 -7.156 34.384 1.00 90.31 91 VAL A N 1
ATOM 682 C CA . VAL A 1 91 ? 2.990 -8.247 33.671 1.00 90.31 91 VAL A CA 1
ATOM 683 C C . VAL A 1 91 ? 3.894 -8.978 34.653 1.00 90.31 91 VAL A C 1
ATOM 685 O O . VAL A 1 91 ? 4.860 -8.425 35.1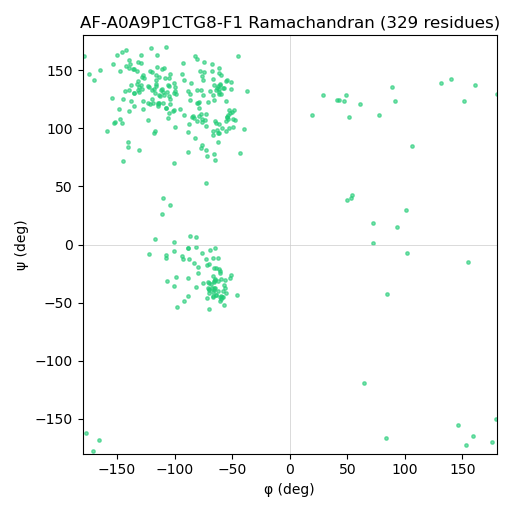77 1.00 90.31 91 VAL A O 1
ATOM 688 N N . HIS A 1 92 ? 3.577 -10.246 34.914 1.00 88.00 92 HIS A N 1
ATOM 689 C CA . HIS A 1 92 ? 4.444 -11.120 35.697 1.00 88.00 92 HIS A CA 1
ATOM 690 C C . HIS A 1 92 ? 5.562 -11.645 34.804 1.00 88.00 92 HIS A C 1
ATOM 692 O O . HIS A 1 92 ? 5.335 -12.508 33.949 1.00 88.00 92 HIS A O 1
ATOM 698 N N . LYS A 1 93 ? 6.777 -11.131 35.000 1.00 81.94 93 LYS A N 1
ATOM 699 C CA . LYS A 1 93 ? 7.943 -11.613 34.268 1.00 81.94 93 LYS A CA 1
ATOM 700 C C . LYS A 1 93 ? 8.337 -12.981 34.829 1.00 81.94 93 LYS A C 1
ATOM 702 O O . LYS A 1 93 ? 8.839 -13.091 35.940 1.00 81.94 93 LYS A O 1
ATOM 707 N N . ARG A 1 94 ? 8.072 -14.043 34.065 1.00 70.75 94 ARG A N 1
ATOM 708 C CA . ARG A 1 94 ? 8.616 -15.387 34.313 1.00 70.75 94 ARG A CA 1
ATOM 709 C C . ARG A 1 94 ? 9.781 -15.613 33.365 1.00 70.75 94 ARG A C 1
ATOM 711 O O . ARG A 1 94 ? 9.656 -16.359 32.398 1.00 70.75 94 ARG A O 1
ATOM 718 N N . GLU A 1 95 ? 10.885 -14.911 33.582 1.00 65.44 95 GLU A N 1
ATOM 719 C CA . GLU A 1 95 ? 12.098 -15.220 32.833 1.00 65.44 95 GLU A CA 1
ATOM 720 C C . GLU A 1 95 ? 12.800 -16.385 33.525 1.00 65.44 95 GLU A C 1
ATOM 722 O O . GLU A 1 95 ? 13.321 -16.256 34.626 1.00 65.44 95 GLU A O 1
ATOM 727 N N . ASN A 1 96 ? 12.761 -17.554 32.888 1.00 55.66 96 ASN A N 1
ATOM 728 C CA . ASN A 1 96 ? 13.568 -18.691 33.299 1.00 55.66 96 ASN A CA 1
ATOM 729 C C . ASN A 1 96 ? 14.991 -18.415 32.801 1.00 55.66 96 ASN A C 1
ATOM 731 O O . ASN A 1 96 ? 15.345 -18.814 31.689 1.00 55.66 96 ASN A O 1
ATOM 735 N N . VAL A 1 97 ? 15.762 -17.641 33.569 1.00 56.84 97 VAL A N 1
ATOM 736 C CA . VAL A 1 97 ? 17.181 -17.424 33.285 1.00 56.84 97 VAL A CA 1
ATOM 737 C C . VAL A 1 97 ? 17.834 -18.795 33.368 1.00 56.84 97 VAL A C 1
ATOM 739 O O . VAL A 1 97 ? 18.006 -19.359 34.443 1.00 56.84 97 VAL A O 1
ATOM 742 N N . ARG A 1 98 ? 18.137 -19.380 32.209 1.00 53.75 98 ARG A N 1
ATOM 743 C CA . ARG A 1 98 ? 18.913 -20.612 32.121 1.00 53.75 98 ARG A CA 1
ATOM 744 C C . ARG A 1 98 ? 20.353 -20.223 32.458 1.00 53.75 98 ARG A C 1
ATOM 746 O O . ARG A 1 98 ? 21.145 -19.918 31.574 1.00 53.75 98 ARG A O 1
ATOM 753 N N . SER A 1 99 ? 20.633 -20.123 33.752 1.00 51.25 99 SER A N 1
ATOM 754 C CA . SER A 1 99 ? 21.937 -19.841 34.339 1.00 51.25 99 SER A CA 1
ATOM 755 C C . SER A 1 99 ? 22.894 -20.976 33.975 1.00 51.25 99 SER A C 1
ATOM 757 O O . SER A 1 99 ? 22.872 -22.059 34.550 1.00 51.25 99 SER A O 1
ATOM 759 N N . GLY A 1 100 ? 23.693 -20.735 32.937 1.00 52.72 100 GLY A N 1
ATOM 760 C CA . GLY A 1 100 ? 24.781 -21.603 32.485 1.00 52.72 100 GLY A CA 1
ATOM 761 C C . GLY A 1 100 ? 26.163 -20.988 32.713 1.00 52.72 100 GLY A C 1
ATOM 762 O O . GLY A 1 100 ? 27.07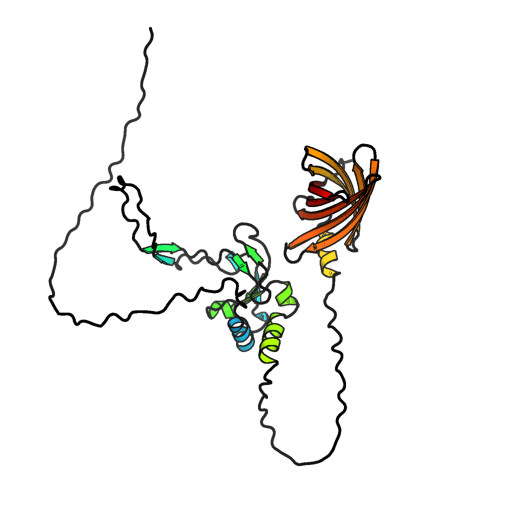5 -21.289 31.954 1.00 52.72 100 GLY A O 1
ATOM 763 N N . GLY A 1 101 ? 26.314 -20.099 33.699 1.00 62.16 101 GLY A N 1
ATOM 764 C CA . GLY A 1 101 ? 27.588 -19.470 34.052 1.00 62.16 101 GLY A CA 1
ATOM 765 C C . GLY A 1 101 ? 27.780 -19.458 35.565 1.00 62.16 101 GLY A C 1
ATOM 766 O O . GLY A 1 101 ? 26.870 -19.078 36.294 1.00 62.16 101 GLY A O 1
ATOM 767 N N . VAL A 1 102 ? 28.946 -19.917 36.018 1.00 61.97 102 VAL A N 1
ATOM 768 C CA . VAL A 1 102 ? 29.290 -20.161 37.433 1.00 61.97 102 VAL A CA 1
ATOM 769 C C . VAL A 1 102 ? 29.502 -18.865 38.242 1.00 61.97 102 VAL A C 1
ATOM 771 O O . VAL A 1 102 ? 29.444 -18.911 39.465 1.00 61.97 102 VAL A O 1
ATOM 774 N N . ASP A 1 103 ? 29.608 -17.702 37.592 1.00 59.78 103 ASP A N 1
ATOM 775 C CA . ASP A 1 103 ? 29.929 -16.416 38.240 1.00 59.78 103 ASP A CA 1
ATOM 776 C C . ASP A 1 103 ? 28.754 -15.414 38.284 1.00 59.78 103 ASP A C 1
ATOM 778 O O . ASP A 1 103 ? 28.923 -14.214 38.085 1.00 59.78 103 ASP A O 1
ATOM 782 N N . ASP A 1 104 ? 27.536 -15.891 38.549 1.00 56.97 104 ASP A N 1
ATOM 783 C CA . ASP A 1 104 ? 26.301 -15.081 38.517 1.00 56.97 104 ASP A CA 1
ATOM 784 C C . ASP A 1 104 ? 25.764 -14.695 39.915 1.00 56.97 104 ASP A C 1
ATOM 786 O O . ASP A 1 104 ? 24.561 -14.567 40.130 1.00 56.97 104 ASP A O 1
ATOM 790 N N . LEU A 1 105 ? 26.651 -14.469 40.890 1.00 58.59 105 LEU A N 1
ATOM 791 C CA . LEU A 1 105 ? 26.296 -14.101 42.277 1.00 58.59 105 LEU A CA 1
ATOM 792 C C . LEU A 1 105 ? 25.688 -12.689 42.438 1.00 58.59 105 LEU A C 1
ATOM 794 O O . LEU A 1 105 ? 25.265 -12.326 43.534 1.00 58.59 105 LEU A O 1
ATOM 798 N N . LEU A 1 106 ? 25.622 -11.893 41.365 1.00 59.25 106 LEU A N 1
ATOM 799 C CA . LEU A 1 106 ? 25.058 -10.533 41.365 1.00 59.25 106 LEU A CA 1
ATOM 800 C C . LEU A 1 106 ? 23.832 -10.363 40.462 1.00 59.25 106 LEU A C 1
ATOM 802 O O . LEU A 1 106 ? 23.306 -9.251 40.359 1.00 59.25 106 LEU A O 1
ATOM 806 N N . LYS A 1 107 ? 23.324 -11.431 39.835 1.00 56.28 107 LYS A N 1
ATOM 807 C CA . LYS A 1 107 ? 22.018 -11.357 39.174 1.00 56.28 107 LYS A CA 1
ATOM 808 C C . LYS A 1 107 ? 20.935 -11.403 40.234 1.00 56.28 107 LYS A C 1
ATOM 810 O O . LYS A 1 107 ? 20.397 -12.455 40.555 1.00 56.28 107 LYS A O 1
ATOM 815 N N . ALA A 1 108 ? 20.633 -10.220 40.766 1.00 55.56 108 ALA A N 1
ATOM 816 C CA . ALA A 1 108 ? 19.377 -9.954 41.431 1.00 55.56 108 ALA A CA 1
ATOM 817 C C . ALA A 1 108 ? 18.264 -10.453 40.511 1.00 55.56 108 ALA A C 1
ATOM 819 O O . ALA A 1 108 ? 18.008 -9.925 39.426 1.00 55.56 108 ALA A O 1
ATOM 820 N N . ASP A 1 109 ? 17.684 -11.551 40.953 1.00 52.34 109 ASP A N 1
ATOM 821 C CA . ASP A 1 109 ? 16.451 -12.128 40.501 1.00 52.34 109 ASP A CA 1
ATOM 822 C C . ASP A 1 109 ? 15.428 -11.007 40.235 1.00 52.34 109 ASP A C 1
ATOM 824 O O . ASP A 1 109 ? 14.763 -10.519 41.144 1.00 52.34 109 ASP A O 1
ATOM 828 N N . ASN A 1 110 ? 15.267 -10.613 38.964 1.00 55.06 110 ASN A N 1
ATOM 829 C CA . ASN A 1 110 ? 14.186 -9.736 38.495 1.00 55.06 110 ASN A CA 1
ATOM 830 C C . ASN A 1 110 ? 12.849 -10.502 38.492 1.00 55.06 110 ASN A C 1
ATOM 832 O O . ASN A 1 110 ? 12.154 -10.597 37.477 1.00 55.06 110 ASN A O 1
ATOM 836 N N . TRP A 1 111 ? 12.518 -11.100 39.632 1.00 58.84 111 TRP A N 1
ATOM 837 C CA . TRP A 1 111 ? 11.278 -11.805 39.892 1.00 58.84 111 TRP A CA 1
ATOM 838 C C . TRP A 1 111 ? 10.316 -10.794 40.490 1.00 58.84 111 TRP A C 1
ATOM 840 O O . TRP A 1 111 ? 10.504 -10.297 41.596 1.00 58.84 111 TRP A O 1
ATOM 850 N N . GLY A 1 112 ? 9.282 -10.454 39.732 1.00 75.50 112 GLY A N 1
ATOM 851 C CA . GLY A 1 112 ? 8.319 -9.465 40.177 1.00 75.50 112 GLY A CA 1
ATOM 852 C C . GLY A 1 112 ? 7.195 -9.241 39.183 1.00 75.50 112 GLY A C 1
ATOM 853 O O . GLY A 1 112 ? 7.259 -9.607 38.005 1.0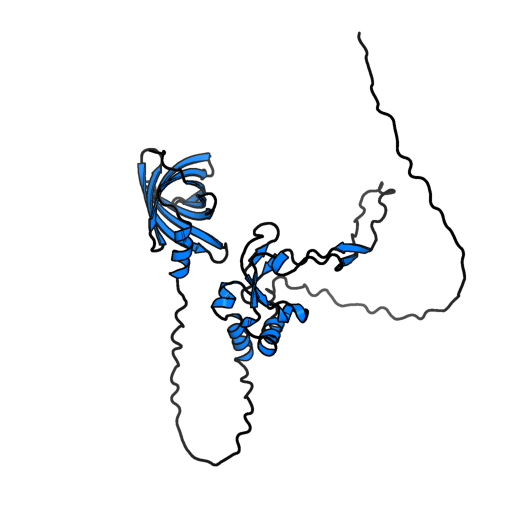0 75.50 112 GLY A O 1
ATOM 854 N N . SER A 1 113 ? 6.128 -8.648 39.695 1.00 84.19 113 SER A N 1
ATOM 855 C CA . SER A 1 113 ? 5.118 -7.963 38.904 1.00 84.19 113 SER A CA 1
ATOM 856 C C . SER A 1 113 ? 5.635 -6.578 38.538 1.00 84.19 113 SER A C 1
ATOM 858 O O . SER A 1 113 ? 5.920 -5.784 39.430 1.00 84.19 113 SER A O 1
ATOM 860 N N . VAL A 1 114 ? 5.721 -6.281 37.244 1.00 89.69 114 VAL A N 1
ATOM 861 C CA . VAL A 1 114 ? 5.940 -4.911 36.765 1.00 89.69 114 VAL A CA 1
ATOM 862 C C . VAL A 1 114 ? 4.613 -4.397 36.228 1.00 89.69 114 VAL A C 1
ATOM 864 O O . VAL A 1 114 ? 3.968 -5.064 35.416 1.00 89.69 114 VAL A O 1
ATOM 867 N N . GLU A 1 115 ? 4.185 -3.231 36.699 1.00 92.12 115 GLU A N 1
ATOM 868 C CA . GLU A 1 115 ? 3.062 -2.516 36.101 1.00 92.12 115 GLU A CA 1
ATOM 869 C C . GLU A 1 115 ? 3.553 -1.763 34.870 1.00 92.12 115 GLU A C 1
ATOM 871 O O . GLU A 1 115 ? 4.469 -0.947 34.950 1.00 92.12 115 GLU A O 1
ATOM 876 N N . ILE A 1 116 ? 2.956 -2.059 33.721 1.00 92.56 116 ILE A N 1
ATOM 877 C CA . ILE A 1 116 ? 3.239 -1.389 32.455 1.00 92.56 116 ILE A CA 1
ATOM 878 C C . ILE A 1 116 ? 1.946 -0.712 32.018 1.00 92.56 116 ILE A C 1
ATOM 880 O O . ILE A 1 116 ? 0.880 -1.329 32.070 1.00 92.56 116 ILE A O 1
ATOM 884 N N . THR A 1 117 ? 2.018 0.547 31.599 1.00 93.38 117 THR A N 1
ATOM 885 C CA . THR A 1 117 ? 0.849 1.238 31.049 1.00 93.38 117 THR A CA 1
ATOM 886 C C . THR A 1 117 ? 0.397 0.547 29.765 1.00 93.38 117 THR A C 1
ATOM 888 O O . THR A 1 117 ? 1.223 0.212 28.914 1.00 93.38 117 THR A O 1
ATOM 891 N N . ASP A 1 118 ? -0.903 0.290 29.631 1.00 92.06 118 ASP A N 1
ATOM 892 C CA . ASP A 1 118 ? -1.446 -0.386 28.458 1.00 92.06 118 ASP A CA 1
ATOM 893 C C . ASP A 1 118 ? -1.507 0.588 27.276 1.00 92.06 118 ASP A C 1
ATOM 895 O O . ASP A 1 118 ? -2.343 1.487 27.219 1.00 92.06 118 ASP A O 1
ATOM 899 N N . ILE A 1 119 ? -0.585 0.417 26.327 1.00 89.75 119 ILE A N 1
ATOM 900 C CA . ILE A 1 119 ? -0.507 1.227 25.100 1.00 89.75 119 ILE A CA 1
ATOM 901 C C . ILE A 1 119 ? -1.597 0.794 24.093 1.00 89.75 119 ILE A C 1
ATOM 903 O O . ILE A 1 119 ? -1.812 1.458 23.081 1.00 89.75 119 ILE A O 1
ATOM 907 N N . GLY A 1 120 ? -2.323 -0.295 24.371 1.00 91.12 120 GLY A N 1
ATOM 908 C CA . GLY A 1 120 ? -3.317 -0.862 23.473 1.00 91.12 120 GLY A CA 1
ATOM 909 C C . GLY A 1 120 ? -2.703 -1.786 22.411 1.00 91.12 120 GLY A C 1
ATOM 910 O O . GLY A 1 120 ? -1.559 -2.240 22.538 1.00 91.12 120 GLY A O 1
ATOM 911 N N . PRO A 1 121 ? -3.472 -2.141 21.367 1.00 93.50 121 PRO A N 1
ATOM 912 C CA . PRO A 1 121 ? -2.998 -3.041 20.324 1.00 93.50 121 PRO A CA 1
ATOM 913 C C . PRO A 1 121 ? -1.913 -2.377 19.467 1.00 93.50 121 PRO A C 1
ATOM 915 O O . PRO A 1 121 ? -2.083 -1.270 18.971 1.00 93.50 121 PRO A O 1
ATOM 918 N N . THR A 1 122 ? -0.806 -3.085 19.234 1.00 94.06 122 THR A N 1
ATOM 919 C CA . THR A 1 122 ? 0.269 -2.621 18.335 1.00 94.06 122 THR A CA 1
ATOM 920 C C . THR A 1 122 ? -0.052 -2.850 16.861 1.00 94.06 122 THR A C 1
ATOM 922 O O . THR A 1 122 ? 0.485 -2.163 15.997 1.00 94.06 122 THR A O 1
ATOM 925 N N . ARG A 1 123 ? -0.919 -3.825 16.566 1.00 94.50 123 ARG A N 1
ATOM 926 C CA . ARG A 1 123 ? -1.367 -4.178 15.217 1.00 94.50 123 ARG A CA 1
ATOM 927 C C . ARG A 1 123 ? -2.861 -4.447 15.213 1.00 94.50 123 ARG A C 1
ATOM 929 O O . ARG A 1 123 ? -3.351 -5.175 16.079 1.00 94.50 123 ARG A O 1
ATOM 936 N N . LEU A 1 124 ? -3.553 -3.937 14.204 1.00 95.31 124 LEU A N 1
ATOM 937 C CA . LEU A 1 124 ? -4.970 -4.193 13.965 1.00 95.31 124 LEU A CA 1
ATOM 938 C C . LEU A 1 124 ? -5.169 -4.934 12.656 1.00 95.31 124 LEU A C 1
ATOM 940 O O . LEU A 1 124 ? -4.573 -4.597 11.634 1.00 95.31 124 LEU A O 1
ATOM 944 N N . HIS A 1 125 ? -6.045 -5.928 12.702 1.00 94.88 125 HIS A N 1
ATOM 945 C CA . HIS A 1 125 ? -6.486 -6.681 11.539 1.00 94.88 125 HIS A CA 1
ATOM 946 C C . HIS A 1 125 ? -7.997 -6.530 11.427 1.00 94.88 125 HIS A C 1
ATOM 948 O O . HIS A 1 125 ? -8.673 -6.370 12.437 1.00 94.88 125 HIS A O 1
ATOM 954 N N . CYS A 1 126 ? -8.526 -6.562 10.210 1.00 95.44 126 CYS A N 1
ATOM 955 C CA . CYS A 1 126 ? -9.967 -6.569 10.015 1.00 95.44 126 CYS A CA 1
ATOM 956 C C . CYS A 1 126 ? -10.558 -7.884 10.535 1.00 95.44 126 CYS A C 1
ATOM 958 O O . CYS A 1 126 ? -10.138 -8.949 10.084 1.00 95.44 126 CYS A O 1
ATOM 960 N N . ASP A 1 127 ? -11.587 -7.828 11.378 1.00 94.44 127 ASP A N 1
ATOM 961 C CA . ASP A 1 127 ? -12.187 -9.039 11.961 1.00 94.44 127 ASP A CA 1
ATOM 962 C C . ASP A 1 127 ? -12.879 -9.941 10.933 1.00 94.44 127 ASP A C 1
ATOM 964 O O . ASP A 1 127 ? -13.070 -11.131 11.168 1.00 94.44 127 ASP A O 1
ATOM 968 N N . VAL A 1 128 ? -13.229 -9.392 9.765 1.00 93.31 128 VAL A N 1
ATOM 969 C CA . VAL A 1 128 ? -13.924 -10.129 8.700 1.00 93.31 128 VAL A CA 1
ATOM 970 C C . VAL A 1 128 ? -12.958 -10.762 7.702 1.00 93.31 128 VAL A C 1
ATOM 972 O O . VAL A 1 128 ? -13.117 -11.927 7.354 1.00 93.31 128 VAL A O 1
ATOM 975 N N . CYS A 1 129 ? -11.977 -10.007 7.192 1.00 92.00 129 CYS A N 1
ATOM 976 C CA . CYS A 1 129 ? -11.072 -10.504 6.142 1.00 92.00 129 CYS A CA 1
ATOM 977 C C . CYS A 1 129 ? -9.647 -10.794 6.623 1.00 92.00 129 CYS A C 1
ATOM 979 O O . CYS A 1 129 ? -8.856 -11.343 5.863 1.00 92.00 129 CYS A O 1
ATOM 981 N N . GLY A 1 130 ? -9.302 -10.416 7.855 1.00 91.25 130 GLY A N 1
ATOM 982 C CA . GLY A 1 130 ? -7.974 -10.613 8.429 1.00 91.25 130 GLY A CA 1
ATOM 983 C C . GLY A 1 130 ? -6.876 -9.715 7.856 1.00 91.25 130 GLY A C 1
ATOM 984 O O . GLY A 1 130 ? -5.736 -9.847 8.291 1.00 91.25 130 GLY A O 1
ATOM 985 N N . VAL A 1 131 ? -7.172 -8.810 6.910 1.00 91.31 131 VAL A N 1
ATOM 986 C CA . VAL A 1 131 ? -6.162 -7.878 6.377 1.00 91.31 131 VAL A CA 1
ATOM 987 C C . VAL A 1 131 ? -5.624 -6.994 7.496 1.00 91.31 131 VAL A C 1
ATOM 989 O O . VAL A 1 131 ? -6.398 -6.506 8.322 1.00 91.31 131 VAL A O 1
ATOM 992 N N . MET A 1 132 ? -4.309 -6.787 7.526 1.00 93.50 132 MET A N 1
ATOM 993 C CA . MET A 1 132 ? -3.694 -5.817 8.425 1.00 93.50 132 MET A CA 1
ATOM 994 C C . MET A 1 132 ? -4.142 -4.413 8.014 1.00 93.50 132 MET A C 1
ATOM 996 O O . MET A 1 132 ? -3.993 -4.028 6.859 1.00 93.50 132 MET A O 1
ATOM 1000 N N . MET A 1 133 ? -4.721 -3.671 8.952 1.00 94.81 133 MET A N 1
ATOM 1001 C CA . MET A 1 133 ? -5.162 -2.296 8.722 1.00 94.81 133 MET A CA 1
ATOM 1002 C C . MET A 1 133 ? -4.104 -1.331 9.232 1.00 94.81 133 MET A C 1
ATOM 1004 O O . MET A 1 133 ? -3.609 -0.513 8.475 1.00 94.81 133 MET A O 1
ATOM 1008 N N . VAL A 1 134 ? -3.700 -1.464 10.494 1.00 93.94 134 VAL A N 1
ATOM 1009 C CA . VAL A 1 134 ? -2.753 -0.537 11.121 1.00 93.94 134 VAL A CA 1
ATOM 1010 C C . VAL A 1 134 ? -1.651 -1.327 11.807 1.00 93.94 134 VAL A C 1
ATOM 1012 O O . VAL A 1 134 ? -1.928 -2.292 12.523 1.00 93.94 134 VAL A O 1
ATOM 1015 N N . ASP A 1 135 ? -0.412 -0.886 11.623 1.00 93.69 135 ASP A N 1
ATOM 1016 C CA . ASP A 1 135 ? 0.736 -1.280 12.437 1.00 93.69 135 ASP A CA 1
ATOM 1017 C C . ASP A 1 135 ? 1.338 0.002 13.011 1.00 93.69 135 ASP A C 1
ATOM 1019 O O . ASP A 1 135 ? 1.710 0.910 12.267 1.00 93.69 135 ASP A O 1
ATOM 1023 N N . LEU A 1 136 ? 1.410 0.069 14.343 1.00 91.25 136 LEU A N 1
ATOM 1024 C CA . LEU A 1 136 ? 1.875 1.233 15.091 1.00 91.25 136 LEU A CA 1
ATOM 1025 C C . LEU A 1 136 ? 3.245 1.744 14.618 1.00 91.25 136 LEU A C 1
ATOM 1027 O O . LEU A 1 136 ? 3.519 2.934 14.754 1.00 91.25 136 LEU A O 1
ATOM 1031 N N . TYR A 1 137 ? 4.094 0.863 14.083 1.00 89.81 137 TYR A N 1
ATOM 1032 C CA . TYR A 1 137 ? 5.465 1.202 13.707 1.00 89.81 137 TYR A CA 1
ATOM 1033 C C . TYR A 1 137 ? 5.657 1.454 12.211 1.00 89.81 137 TYR A C 1
ATOM 1035 O O . TYR A 1 137 ? 6.471 2.297 11.850 1.00 89.81 137 TYR A O 1
ATOM 1043 N N . SER A 1 138 ? 4.953 0.725 11.343 1.00 82.19 138 SER A N 1
ATOM 1044 C CA . SER A 1 138 ? 5.203 0.753 9.892 1.00 82.19 138 SER A CA 1
ATOM 1045 C C . SER A 1 138 ? 4.141 1.504 9.092 1.00 82.19 138 SER A C 1
ATOM 1047 O O . SER A 1 138 ? 4.466 2.110 8.076 1.00 82.19 138 SER A O 1
ATOM 1049 N N . ALA A 1 139 ? 2.889 1.496 9.545 1.00 83.06 139 ALA A N 1
ATOM 1050 C CA . ALA A 1 139 ? 1.768 2.140 8.868 1.00 83.06 139 ALA A CA 1
ATOM 1051 C C . ALA A 1 139 ? 0.792 2.704 9.915 1.00 83.06 139 ALA A C 1
ATOM 1053 O O . ALA A 1 139 ? -0.284 2.135 10.125 1.00 83.06 139 ALA A O 1
ATOM 1054 N N . PRO A 1 140 ? 1.167 3.795 10.615 1.00 86.06 140 PRO A N 1
ATOM 1055 C CA . PRO A 1 140 ? 0.365 4.343 11.711 1.00 86.06 140 PRO A CA 1
ATOM 1056 C C . PRO A 1 140 ? -0.922 5.039 11.236 1.00 86.06 140 PRO A C 1
ATOM 1058 O O . PRO A 1 140 ? -1.837 5.240 12.037 1.00 86.06 140 PRO A O 1
ATOM 1061 N N . GLU A 1 141 ? -0.989 5.396 9.949 1.00 91.00 141 GLU A N 1
ATOM 1062 C CA . GLU A 1 141 ? -2.096 6.108 9.309 1.00 91.00 141 GLU A CA 1
ATOM 1063 C C . GLU A 1 141 ? -2.714 5.232 8.213 1.00 91.00 141 GLU A C 1
ATOM 1065 O O . GLU A 1 141 ? -2.236 5.202 7.081 1.00 91.00 141 GLU A O 1
ATOM 1070 N N . ASN A 1 142 ? -3.788 4.515 8.537 1.00 90.31 142 ASN A N 1
ATOM 1071 C CA . ASN A 1 142 ? -4.584 3.799 7.544 1.00 90.31 142 ASN A CA 1
ATOM 1072 C C . ASN A 1 142 ? -6.045 3.770 8.002 1.00 90.31 142 ASN A C 1
ATOM 1074 O O . ASN A 1 142 ? -6.309 3.198 9.058 1.00 90.31 142 ASN A O 1
ATOM 1078 N N . PRO A 1 143 ? -6.991 4.385 7.270 1.00 95.50 143 PRO A N 1
ATOM 1079 C CA . PRO A 1 143 ? -8.361 4.512 7.736 1.00 95.50 143 PRO A CA 1
ATOM 1080 C C . PRO A 1 143 ? -9.106 3.176 7.852 1.00 95.50 143 PRO A C 1
ATOM 1082 O O . PRO A 1 143 ? -9.078 2.330 6.956 1.00 95.50 143 PRO A O 1
ATOM 1085 N N . PHE A 1 144 ? -9.848 3.018 8.945 1.00 97.56 144 PHE A N 1
ATOM 1086 C CA . PHE A 1 144 ? -10.670 1.845 9.236 1.00 97.56 144 PHE A CA 1
ATOM 1087 C C . PHE A 1 144 ? -11.892 2.225 10.074 1.00 97.56 144 PHE A C 1
ATOM 1089 O O . PHE A 1 144 ? -11.958 3.304 10.656 1.00 97.56 144 PHE A O 1
ATOM 1096 N N . TYR A 1 145 ? -12.886 1.343 10.117 1.00 98.19 145 TYR A N 1
ATOM 1097 C CA . TYR A 1 145 ? -14.105 1.549 10.888 1.00 98.19 145 TYR A CA 1
ATOM 1098 C C . TYR A 1 145 ? -14.045 0.801 12.213 1.00 98.19 145 TYR A C 1
ATOM 1100 O O . TYR A 1 145 ? -13.692 -0.379 12.248 1.00 98.19 145 TYR A O 1
ATOM 1108 N N . VAL A 1 146 ? -14.458 1.471 13.287 1.00 97.94 146 VAL A N 1
ATOM 1109 C CA . VAL A 1 146 ? -14.634 0.870 14.616 1.00 97.94 146 VAL A CA 1
ATOM 1110 C C . VAL A 1 146 ? -16.054 1.084 15.108 1.00 97.94 146 VAL A C 1
ATOM 1112 O O . VAL A 1 146 ? -16.600 2.178 14.989 1.00 97.94 146 VAL A O 1
ATOM 1115 N N . CYS A 1 147 ? -16.675 0.055 15.682 1.00 98.00 147 CYS A N 1
ATOM 1116 C CA . CYS A 1 147 ? -17.976 0.230 16.323 1.00 98.00 147 CYS A CA 1
ATOM 1117 C C . CYS A 1 147 ? -17.799 0.716 17.769 1.00 98.00 147 CYS A C 1
ATOM 1119 O O . CYS A 1 147 ? -17.401 -0.050 18.653 1.00 98.00 147 CYS A O 1
ATOM 1121 N N . ARG A 1 148 ? -18.162 1.975 18.050 1.00 97.12 148 ARG A N 1
ATOM 1122 C CA . ARG A 1 148 ? -18.039 2.554 19.403 1.00 97.12 148 ARG A CA 1
ATOM 1123 C C . ARG A 1 148 ? -18.934 1.866 20.431 1.00 97.12 148 ARG A C 1
ATOM 1125 O O . ARG A 1 148 ? -18.573 1.784 21.602 1.00 97.12 148 ARG A O 1
ATOM 1132 N N . ASN A 1 149 ? -20.085 1.346 20.008 1.00 97.50 149 ASN A N 1
ATOM 1133 C CA . ASN A 1 149 ? -20.983 0.620 20.903 1.00 97.50 149 ASN A CA 1
ATOM 1134 C C . ASN A 1 149 ? -20.398 -0.742 21.319 1.00 97.50 149 ASN A C 1
ATOM 1136 O O . ASN A 1 149 ? -20.453 -1.096 22.495 1.00 97.50 149 ASN A O 1
ATOM 1140 N N . CYS A 1 150 ? -19.738 -1.455 20.395 1.00 97.06 150 CYS A N 1
ATOM 1141 C CA . CYS A 1 150 ? -18.973 -2.665 20.724 1.00 97.06 150 CYS A CA 1
ATOM 1142 C C . CYS A 1 150 ? -17.858 -2.354 21.729 1.00 97.06 150 CYS A C 1
ATOM 1144 O O . CYS A 1 150 ? -17.768 -3.026 22.755 1.00 97.06 150 CYS A O 1
ATOM 1146 N N . GLN A 1 151 ? -17.083 -1.288 21.491 1.00 95.12 151 GLN A N 1
ATOM 1147 C CA . GLN A 1 151 ? -16.016 -0.853 22.403 1.00 95.12 151 GLN A CA 1
ATOM 1148 C C . GLN A 1 151 ? -16.532 -0.543 23.815 1.00 95.12 151 GLN A C 1
ATOM 1150 O O . GLN A 1 151 ? -15.950 -1.003 24.797 1.00 95.12 151 GLN A O 1
ATOM 1155 N N . ARG A 1 152 ? -17.655 0.178 23.939 1.00 95.75 152 ARG A N 1
ATOM 1156 C CA . ARG A 1 152 ? -18.291 0.466 25.241 1.00 95.75 152 ARG A CA 1
ATOM 1157 C C . ARG A 1 152 ? -18.759 -0.797 25.965 1.00 95.75 152 ARG A C 1
ATOM 1159 O O . ARG A 1 152 ? -18.725 -0.837 27.189 1.00 95.75 152 ARG A O 1
ATOM 1166 N N . ALA A 1 153 ? -19.151 -1.829 25.221 1.00 96.38 153 ALA A N 1
ATOM 1167 C CA . ALA A 1 153 ? -19.521 -3.135 25.759 1.00 96.38 153 ALA A CA 1
ATOM 1168 C C . ALA A 1 153 ? -18.312 -4.045 26.070 1.00 96.38 153 ALA A C 1
ATOM 1170 O O . ALA A 1 153 ? -18.499 -5.220 26.388 1.00 96.38 153 ALA A O 1
ATOM 1171 N N . GLY A 1 154 ? -17.076 -3.538 25.960 1.00 94.31 154 GLY A N 1
ATOM 1172 C CA . GLY A 1 154 ? -15.855 -4.318 26.185 1.00 94.31 154 GLY A CA 1
ATOM 1173 C C . GLY A 1 154 ? -15.556 -5.329 25.074 1.00 94.31 154 GLY A C 1
ATOM 1174 O O . GLY A 1 154 ? -14.796 -6.272 25.288 1.00 94.31 154 GLY A O 1
ATOM 1175 N N . ARG A 1 155 ? -16.166 -5.150 23.901 1.00 95.50 155 ARG A N 1
ATOM 1176 C CA . ARG A 1 155 ? -15.899 -5.915 22.682 1.00 95.50 155 ARG A CA 1
ATOM 1177 C C . ARG A 1 155 ? -15.152 -5.049 21.685 1.00 95.50 155 ARG A C 1
ATOM 1179 O O . ARG A 1 155 ? -15.037 -3.838 21.847 1.00 95.50 155 ARG A O 1
ATOM 1186 N N . LYS A 1 156 ? -14.666 -5.664 20.624 1.00 94.62 156 LYS A N 1
ATOM 1187 C CA . LYS A 1 156 ? -14.006 -4.963 19.531 1.00 94.62 156 LYS A CA 1
ATOM 1188 C C . LYS A 1 156 ? -14.584 -5.477 18.222 1.00 94.62 156 LYS A C 1
ATOM 1190 O O . LYS A 1 156 ? -14.936 -6.648 18.115 1.00 94.62 156 LYS A O 1
ATOM 1195 N N . LEU A 1 157 ? -14.816 -4.548 17.310 1.00 96.62 157 LEU A N 1
ATOM 1196 C CA . LEU A 1 157 ? -15.183 -4.871 15.947 1.00 96.62 157 LEU A CA 1
ATOM 1197 C C . LEU A 1 157 ? -14.555 -3.816 15.053 1.00 96.62 157 LEU A C 1
ATOM 1199 O O . LEU A 1 157 ? -15.021 -2.670 15.005 1.00 96.62 157 LEU A O 1
ATOM 1203 N N . GLU A 1 158 ? -13.485 -4.217 14.387 1.00 97.06 158 GLU A N 1
ATOM 1204 C CA . GLU A 1 158 ? -12.677 -3.391 13.514 1.00 97.06 158 GLU A CA 1
ATOM 1205 C C . GLU A 1 158 ? -12.782 -3.888 12.068 1.00 97.06 158 GLU A C 1
ATOM 1207 O O . GLU A 1 158 ? -12.477 -5.036 11.725 1.00 97.06 158 GLU A O 1
ATOM 1212 N N . LEU A 1 159 ? -13.220 -3.001 11.177 1.00 97.19 159 LEU A N 1
ATOM 1213 C CA . LEU A 1 159 ? -13.463 -3.316 9.775 1.00 97.19 159 LEU A CA 1
ATOM 1214 C C . LEU A 1 159 ? -12.588 -2.462 8.868 1.00 97.19 159 LEU A C 1
ATOM 1216 O O . LEU A 1 159 ? -12.553 -1.239 8.990 1.00 97.19 159 LEU A O 1
ATOM 1220 N N . CYS A 1 160 ? -11.947 -3.091 7.882 1.00 97.00 160 CYS A N 1
ATOM 1221 C CA . CYS A 1 160 ? -11.298 -2.327 6.824 1.00 97.00 160 CYS A CA 1
ATOM 1222 C C . CYS A 1 160 ? -12.367 -1.623 5.978 1.00 97.00 160 CYS A C 1
ATOM 1224 O O . CYS A 1 160 ? -13.508 -2.093 5.876 1.00 97.00 160 CYS A O 1
ATOM 1226 N N . LEU A 1 161 ? -11.983 -0.527 5.317 1.00 96.25 161 LEU A N 1
ATOM 1227 C CA . LEU A 1 161 ? -12.851 0.241 4.413 1.00 96.25 161 LEU A CA 1
ATOM 1228 C C . LEU A 1 161 ? -13.632 -0.661 3.447 1.00 96.25 161 LEU A C 1
ATOM 1230 O O . LEU A 1 161 ? -14.835 -0.491 3.260 1.00 96.25 161 LEU A O 1
ATOM 1234 N N . ASN A 1 162 ? -12.957 -1.662 2.878 1.00 94.94 162 ASN A N 1
ATOM 1235 C CA . ASN A 1 162 ? -13.544 -2.591 1.920 1.00 94.94 162 ASN A CA 1
ATOM 1236 C C . ASN A 1 162 ? -14.630 -3.485 2.551 1.00 94.94 162 ASN A C 1
ATOM 1238 O O . ASN A 1 162 ? -15.702 -3.666 1.975 1.00 94.94 162 ASN A O 1
ATOM 1242 N N . CYS A 1 163 ? -14.379 -4.047 3.738 1.00 95.81 163 CYS A N 1
ATOM 1243 C CA . CYS A 1 163 ? -15.347 -4.905 4.430 1.00 95.81 163 CYS A CA 1
ATOM 1244 C C . CYS A 1 163 ? -16.573 -4.136 4.921 1.00 95.81 163 CYS A C 1
ATOM 1246 O O . CYS A 1 163 ? -17.671 -4.697 4.914 1.00 95.81 163 CYS A O 1
ATOM 1248 N N . PHE A 1 164 ? -16.392 -2.879 5.327 1.00 96.56 164 PHE A N 1
ATOM 1249 C CA . PHE A 1 164 ? -17.500 -2.011 5.706 1.00 96.56 164 PHE A CA 1
ATOM 1250 C C . PHE A 1 164 ? -18.346 -1.620 4.485 1.00 96.56 164 PHE A C 1
ATOM 1252 O O . PHE A 1 164 ? -19.527 -1.954 4.446 1.00 96.56 164 PHE A O 1
ATOM 1259 N N . ARG A 1 165 ? -17.737 -1.032 3.439 1.00 95.62 165 ARG A N 1
ATOM 1260 C CA . ARG A 1 165 ? -18.441 -0.594 2.212 1.00 95.62 165 ARG A CA 1
ATOM 1261 C C . ARG A 1 165 ? -19.236 -1.718 1.549 1.00 95.62 165 ARG A C 1
ATOM 1263 O O . ARG A 1 165 ? -20.374 -1.518 1.146 1.00 95.62 165 ARG A O 1
ATOM 1270 N N . ASN A 1 166 ? -18.656 -2.916 1.481 1.00 94.38 166 ASN A N 1
ATOM 1271 C CA . ASN A 1 166 ? -19.294 -4.075 0.854 1.00 94.38 166 ASN A CA 1
ATOM 1272 C C . ASN A 1 166 ? -20.206 -4.880 1.792 1.00 94.38 166 ASN A C 1
ATOM 1274 O O . ASN A 1 166 ? -20.638 -5.978 1.414 1.00 94.38 166 ASN A O 1
ATOM 1278 N N . LYS A 1 167 ? -20.454 -4.384 3.016 1.00 95.31 167 LYS A N 1
ATOM 1279 C CA . LYS A 1 167 ? -21.270 -5.049 4.045 1.00 95.31 167 LYS A CA 1
ATOM 1280 C C . LYS A 1 167 ? -20.863 -6.514 4.257 1.00 95.31 167 LYS A C 1
ATOM 1282 O O . LYS A 1 167 ? -21.687 -7.409 4.436 1.00 95.31 167 LYS A O 1
ATOM 1287 N N . LYS A 1 168 ? -19.553 -6.799 4.209 1.00 93.69 168 LYS A N 1
ATOM 1288 C CA . LYS A 1 168 ? -19.037 -8.175 4.347 1.00 93.69 168 LYS A CA 1
ATOM 1289 C C . LYS A 1 168 ? -19.272 -8.736 5.750 1.00 93.69 168 LYS A C 1
ATOM 1291 O O . LYS A 1 168 ? -19.408 -9.945 5.887 1.00 93.69 168 LYS A O 1
ATOM 1296 N N . HIS A 1 169 ? -19.349 -7.874 6.762 1.00 92.56 169 HIS A N 1
ATOM 1297 C CA . HIS A 1 169 ? -19.654 -8.259 8.140 1.00 92.56 169 HIS A CA 1
ATOM 1298 C C . HIS A 1 169 ? -21.088 -8.804 8.292 1.00 92.56 169 HIS A C 1
ATOM 1300 O O . HIS A 1 169 ? -21.279 -9.803 8.978 1.00 92.56 169 HIS A O 1
ATOM 1306 N N . GLU A 1 170 ? -22.071 -8.249 7.573 1.00 92.94 170 GLU A N 1
ATOM 1307 C CA . GLU A 1 170 ? -23.439 -8.795 7.519 1.00 92.94 170 GLU A CA 1
ATOM 1308 C C . GLU A 1 170 ? -23.471 -10.165 6.823 1.00 92.94 170 GLU A C 1
ATOM 1310 O O . GLU A 1 170 ? -24.078 -11.124 7.304 1.00 92.94 170 GLU A O 1
ATOM 1315 N N . LYS A 1 171 ? -22.763 -10.278 5.692 1.00 89.19 171 LYS A N 1
ATOM 1316 C CA . LYS A 1 171 ? -22.715 -11.508 4.885 1.00 89.19 171 LYS A CA 1
ATOM 1317 C C . LYS A 1 171 ? -21.989 -12.650 5.596 1.00 89.19 171 LYS A C 1
ATOM 1319 O O . LYS A 1 171 ? -22.411 -13.798 5.477 1.00 89.19 171 LYS A O 1
ATOM 1324 N N . ALA A 1 172 ? -20.923 -12.347 6.339 1.00 84.44 172 ALA A N 1
ATOM 1325 C CA . ALA A 1 172 ? -20.171 -13.334 7.113 1.00 84.44 172 ALA A CA 1
ATOM 1326 C C . ALA A 1 172 ? -21.072 -14.060 8.125 1.00 84.44 172 ALA A C 1
ATOM 1328 O O . ALA A 1 172 ? -21.004 -15.281 8.247 1.00 84.44 172 ALA A O 1
ATOM 1329 N N . PHE A 1 173 ? -21.988 -13.332 8.769 1.00 81.19 173 PHE A N 1
ATOM 1330 C CA . PHE A 1 173 ? -22.956 -13.914 9.698 1.00 81.19 173 PHE A CA 1
ATOM 1331 C C . PHE A 1 173 ? -24.029 -14.764 9.003 1.00 81.19 173 PHE A C 1
ATOM 1333 O O . PHE A 1 173 ? -24.428 -15.813 9.516 1.00 81.19 173 PHE A O 1
ATOM 1340 N N . ALA A 1 174 ? -24.488 -14.340 7.822 1.00 80.81 174 ALA A N 1
ATOM 1341 C CA . ALA A 1 174 ? -25.448 -15.109 7.034 1.00 80.81 174 ALA A CA 1
ATOM 1342 C C . ALA A 1 174 ? -24.856 -16.443 6.545 1.00 80.81 174 ALA A C 1
ATOM 1344 O O . ALA A 1 174 ? -25.550 -17.457 6.553 1.00 80.81 174 ALA A O 1
ATOM 1345 N N . ALA A 1 175 ? -23.574 -16.466 6.165 1.00 76.75 175 ALA A N 1
ATOM 1346 C CA . ALA A 1 175 ? -22.905 -17.670 5.674 1.00 76.75 175 ALA A CA 1
ATOM 1347 C C . ALA A 1 175 ? -22.769 -18.764 6.750 1.00 76.75 175 ALA A C 1
ATOM 1349 O O . ALA A 1 175 ? -22.987 -19.936 6.452 1.00 76.75 175 ALA A O 1
ATOM 1350 N N . GLU A 1 176 ? -22.468 -18.402 8.003 1.00 68.50 176 GLU A N 1
ATOM 1351 C CA . GLU A 1 176 ? -22.361 -19.382 9.097 1.00 68.50 176 GLU A CA 1
ATOM 1352 C C . GLU A 1 176 ? -23.724 -19.955 9.520 1.00 68.50 176 GLU A C 1
ATOM 1354 O O . GLU A 1 176 ? -23.823 -21.129 9.881 1.00 68.50 176 GLU A O 1
ATOM 1359 N N . ASN A 1 177 ? -24.793 -19.157 9.426 1.00 68.12 177 ASN A N 1
ATOM 1360 C CA . ASN A 1 177 ? -26.145 -19.575 9.811 1.00 68.12 177 ASN A CA 1
ATOM 1361 C C . ASN A 1 177 ? -26.974 -20.154 8.650 1.00 68.12 177 ASN A C 1
ATOM 1363 O O . ASN A 1 177 ? -27.990 -20.809 8.883 1.00 68.12 177 ASN A O 1
ATOM 1367 N N . GLY A 1 178 ? -26.524 -19.990 7.402 1.00 56.62 178 GLY A N 1
ATOM 1368 C CA . GLY A 1 178 ? -27.218 -20.408 6.177 1.00 56.62 178 GLY A CA 1
ATOM 1369 C C . GLY A 1 178 ? -27.416 -21.920 5.991 1.00 56.62 178 GLY A C 1
ATOM 1370 O O . GLY A 1 178 ? -28.069 -22.330 5.038 1.00 56.62 178 GLY A O 1
ATOM 1371 N N . GLY A 1 179 ? -26.910 -22.761 6.900 1.00 53.75 179 GLY A N 1
ATOM 1372 C CA . GLY A 1 179 ? -27.217 -24.199 6.951 1.00 53.75 179 GLY A CA 1
ATOM 1373 C C . GLY A 1 179 ? -28.372 -24.576 7.889 1.00 53.75 179 GLY A C 1
ATOM 1374 O O . GLY A 1 179 ? -28.818 -25.723 7.887 1.00 53.75 179 GLY A O 1
ATOM 1375 N N . LYS A 1 180 ? -28.857 -23.641 8.712 1.00 52.19 180 LYS A N 1
ATOM 1376 C CA . LYS A 1 180 ? -29.996 -23.841 9.614 1.00 52.19 180 LYS A CA 1
ATOM 1377 C C . LYS A 1 180 ? -30.836 -22.577 9.597 1.00 52.19 180 LYS A C 1
ATOM 1379 O O . LYS A 1 180 ? -30.646 -21.692 10.423 1.00 52.19 180 LYS A O 1
ATOM 1384 N N . SER A 1 181 ? -31.780 -22.508 8.663 1.00 44.59 181 SER A N 1
ATOM 1385 C CA . SER A 1 181 ? -32.856 -21.524 8.710 1.00 44.59 181 SER A CA 1
ATOM 1386 C C . SER A 1 181 ? -33.542 -21.619 10.076 1.00 44.59 181 SER A C 1
ATOM 1388 O O . SER A 1 181 ? -34.335 -22.531 10.326 1.00 44.59 181 SER A O 1
ATOM 1390 N N . ILE A 1 182 ? -33.208 -20.705 10.985 1.00 46.56 182 ILE A N 1
ATOM 1391 C CA . ILE A 1 182 ? -34.014 -20.440 12.167 1.00 46.56 182 ILE A CA 1
ATOM 1392 C C . ILE A 1 182 ? -35.295 -19.845 11.605 1.00 46.56 182 ILE A C 1
ATOM 1394 O O . ILE A 1 182 ? -35.333 -18.679 11.220 1.00 46.56 182 ILE A O 1
ATOM 1398 N N . GLY A 1 183 ? -36.308 -20.700 11.461 1.00 42.34 183 GLY A N 1
ATOM 1399 C CA . GLY A 1 183 ? -37.657 -20.276 11.146 1.00 42.34 183 GLY A CA 1
ATOM 1400 C C . GLY A 1 183 ? -38.056 -19.236 12.177 1.00 42.34 183 GLY A C 1
ATOM 1401 O O . GLY A 1 183 ? -38.253 -19.555 13.351 1.00 42.34 183 GLY A O 1
ATOM 1402 N N . THR A 1 184 ? -38.126 -17.985 11.741 1.00 40.69 184 THR A N 1
ATOM 1403 C CA . THR A 1 184 ? -38.869 -16.953 12.437 1.00 40.69 184 THR A CA 1
ATOM 1404 C C . THR A 1 184 ? -40.285 -17.488 12.568 1.00 40.69 184 THR A C 1
ATOM 1406 O O . THR A 1 184 ? -41.024 -17.628 11.598 1.00 40.69 184 THR A O 1
ATOM 1409 N N . SER A 1 185 ? -40.630 -17.893 13.785 1.00 39.88 185 SER A N 1
ATOM 1410 C CA . SER A 1 185 ? -41.976 -18.290 14.166 1.00 39.88 185 SER A CA 1
ATOM 1411 C C . SER A 1 185 ? -42.816 -17.019 14.222 1.00 39.88 185 SER A C 1
ATOM 1413 O O . SER A 1 185 ? -43.105 -16.471 15.280 1.00 39.88 185 SER A O 1
ATOM 1415 N N . SER A 1 186 ? -43.189 -16.519 13.048 1.00 40.50 186 SER A N 1
ATOM 1416 C CA . SER A 1 186 ? -44.367 -15.686 12.908 1.00 40.50 186 SER A CA 1
ATOM 1417 C C . SER A 1 186 ? -45.565 -16.567 13.251 1.00 40.50 186 SER A C 1
ATOM 1419 O O . SER A 1 186 ? -45.948 -17.473 12.513 1.00 40.50 186 SER A O 1
ATOM 1421 N N . ALA A 1 187 ? -46.130 -16.327 14.431 1.00 43.66 187 ALA A N 1
ATOM 1422 C CA . ALA A 1 187 ? -47.432 -16.833 14.820 1.00 43.66 187 ALA A CA 1
ATOM 1423 C C . ALA A 1 187 ? -48.489 -16.253 13.864 1.00 43.66 187 ALA A C 1
ATOM 1425 O O . ALA A 1 187 ? -49.056 -15.194 14.111 1.00 43.66 187 ALA A O 1
ATOM 1426 N N . ALA A 1 188 ? -48.727 -16.939 12.748 1.00 41.91 188 ALA A N 1
ATOM 1427 C CA . ALA A 1 188 ? -49.875 -16.720 11.885 1.00 41.91 188 ALA A CA 1
ATOM 1428 C C . ALA A 1 188 ? -50.827 -17.904 12.060 1.00 41.91 188 ALA A C 1
ATOM 1430 O O . ALA A 1 188 ? -50.474 -19.061 11.821 1.00 41.91 188 ALA A O 1
ATOM 1431 N N . MET A 1 189 ? -52.027 -17.593 12.546 1.00 41.69 189 MET A N 1
ATOM 1432 C CA . MET A 1 189 ? -53.120 -18.536 12.711 1.00 41.69 189 MET A CA 1
ATOM 1433 C C . MET A 1 189 ? -53.437 -19.273 11.407 1.00 41.69 189 MET A C 1
ATOM 1435 O O . MET A 1 189 ? -53.444 -18.715 10.313 1.00 41.69 189 MET A O 1
ATOM 1439 N N . ALA A 1 190 ? -53.738 -20.553 11.586 1.00 46.62 190 ALA A N 1
ATOM 1440 C CA . ALA A 1 190 ? -54.108 -21.511 10.569 1.00 46.62 190 ALA A CA 1
ATOM 1441 C C . ALA A 1 190 ? -55.382 -21.134 9.794 1.00 46.62 190 ALA A C 1
ATOM 1443 O O . ALA A 1 190 ? -56.411 -20.843 10.399 1.00 46.62 190 ALA A O 1
ATOM 1444 N N . LEU A 1 191 ? -55.362 -21.340 8.471 1.00 39.62 191 LEU A N 1
ATOM 1445 C CA . LEU A 1 191 ? -56.545 -21.776 7.724 1.00 39.62 191 LEU A CA 1
ATOM 1446 C C . LEU A 1 191 ? -56.179 -22.560 6.444 1.00 39.62 191 LEU A C 1
ATOM 1448 O O . LEU A 1 191 ? -55.753 -22.015 5.439 1.00 39.62 191 LEU A O 1
ATOM 1452 N N . LYS A 1 192 ? -56.381 -23.880 6.568 1.00 41.62 192 LYS A N 1
ATOM 1453 C CA . LYS A 1 192 ? -56.897 -24.879 5.607 1.00 41.62 192 LYS A CA 1
ATOM 1454 C C . LYS A 1 192 ? -56.302 -25.016 4.184 1.00 41.62 192 LYS A C 1
ATOM 1456 O O . LYS A 1 192 ? -56.637 -24.283 3.270 1.00 41.62 192 LYS A O 1
ATOM 1461 N N . LYS A 1 193 ? -55.605 -26.156 4.031 1.00 49.88 193 LYS A N 1
ATOM 1462 C CA . LYS A 1 193 ? -55.746 -27.262 3.044 1.00 49.88 193 LYS A CA 1
ATOM 1463 C C . LYS A 1 193 ? -56.035 -26.964 1.556 1.00 49.88 193 LYS A C 1
ATOM 1465 O O . LYS A 1 193 ? -57.132 -26.557 1.195 1.00 49.88 193 LYS A O 1
ATOM 1470 N N . GLY A 1 194 ? -55.132 -27.504 0.729 1.00 37.31 194 GLY A N 1
ATOM 1471 C CA . GLY A 1 194 ? -55.284 -27.857 -0.695 1.00 37.31 194 GLY A CA 1
ATOM 1472 C C . GLY A 1 194 ? -54.100 -27.293 -1.490 1.00 37.31 194 GLY A C 1
ATOM 1473 O O . GLY A 1 194 ? -53.682 -26.188 -1.199 1.00 37.31 194 GLY A O 1
ATOM 1474 N N . ASN A 1 195 ? -53.458 -27.922 -2.469 1.00 37.66 195 ASN A N 1
ATOM 1475 C CA . ASN A 1 195 ? -53.620 -29.177 -3.191 1.00 37.66 195 ASN A CA 1
ATOM 1476 C C . ASN A 1 195 ? -52.371 -29.289 -4.111 1.00 37.66 195 ASN A C 1
ATOM 1478 O O . ASN A 1 195 ? -51.897 -28.271 -4.599 1.00 37.66 195 ASN A O 1
ATOM 1482 N N . THR A 1 196 ? -51.882 -30.509 -4.359 1.00 40.38 196 THR A N 1
ATOM 1483 C CA . THR A 1 196 ? -51.131 -30.982 -5.555 1.00 40.38 196 THR A CA 1
ATOM 1484 C C . THR A 1 196 ? -49.923 -30.239 -6.174 1.00 40.38 196 THR A C 1
ATOM 1486 O O . THR A 1 196 ? -50.050 -29.148 -6.706 1.00 40.38 196 THR A O 1
ATOM 1489 N N . ARG A 1 197 ? -48.849 -31.041 -6.344 1.00 38.22 197 ARG A N 1
ATOM 1490 C CA . ARG A 1 197 ? -47.925 -31.175 -7.504 1.00 38.22 197 ARG A CA 1
ATOM 1491 C C . ARG A 1 197 ? -47.108 -29.946 -7.937 1.00 38.22 197 ARG A C 1
ATOM 1493 O O . ARG A 1 197 ? -47.635 -29.021 -8.525 1.00 38.22 197 ARG A O 1
ATOM 1500 N N . SER A 1 198 ? -45.782 -30.060 -7.926 1.00 39.06 198 SER A N 1
ATOM 1501 C CA . SER A 1 198 ? -44.980 -30.639 -9.019 1.00 39.06 198 SER A CA 1
ATOM 1502 C C . SER A 1 198 ? -43.530 -30.180 -8.873 1.00 39.06 198 SER A C 1
ATOM 1504 O O . SER A 1 198 ? -43.259 -29.022 -8.575 1.00 39.06 198 SER A O 1
ATOM 1506 N N . ALA A 1 199 ? -42.603 -31.108 -9.068 1.00 47.34 199 ALA A N 1
ATOM 1507 C CA . ALA A 1 199 ? -41.179 -30.842 -9.069 1.00 47.34 199 ALA A CA 1
ATOM 1508 C C . ALA A 1 199 ? -40.769 -30.224 -10.413 1.00 47.34 199 ALA A C 1
ATOM 1510 O O . ALA A 1 199 ? -40.726 -30.924 -11.420 1.00 47.34 199 ALA A O 1
ATOM 1511 N N . THR A 1 200 ? -40.398 -28.947 -10.409 1.00 40.97 200 THR A N 1
ATOM 1512 C CA . THR A 1 200 ? -39.438 -28.393 -11.368 1.00 40.97 200 THR A CA 1
ATOM 1513 C C . THR A 1 200 ? -38.355 -27.681 -10.580 1.00 40.97 200 THR A C 1
ATOM 1515 O O . THR A 1 200 ? -38.583 -26.785 -9.771 1.00 40.97 200 THR A O 1
ATOM 1518 N N . ARG A 1 201 ? -37.157 -28.229 -10.730 1.00 40.28 201 ARG A N 1
ATOM 1519 C CA . ARG A 1 201 ? -35.930 -27.839 -10.064 1.00 40.28 201 ARG A CA 1
ATOM 1520 C C . ARG A 1 201 ? -35.303 -26.762 -10.938 1.00 40.28 201 ARG A C 1
ATOM 1522 O O . ARG A 1 201 ? -34.416 -27.068 -11.728 1.00 40.28 201 ARG A O 1
ATOM 1529 N N . ASP A 1 202 ? -35.807 -25.540 -10.824 1.00 34.16 202 ASP A N 1
ATOM 1530 C CA . ASP A 1 202 ? -35.217 -24.398 -11.511 1.00 34.16 202 ASP A CA 1
ATOM 1531 C C . ASP A 1 202 ? -33.949 -23.982 -10.770 1.00 34.16 202 ASP A C 1
ATOM 1533 O O . ASP A 1 202 ? -33.942 -23.518 -9.628 1.00 34.16 202 ASP A O 1
ATOM 1537 N N . PHE A 1 203 ? -32.846 -24.283 -11.443 1.00 39.72 203 PHE A N 1
ATOM 1538 C CA . PHE A 1 203 ? -31.487 -23.909 -11.119 1.00 39.72 203 PHE A CA 1
ATOM 1539 C C . PHE A 1 203 ? -31.428 -22.377 -11.068 1.00 39.72 203 PHE A C 1
ATOM 1541 O O . PHE A 1 203 ? -31.383 -21.714 -12.102 1.00 39.72 203 PHE A O 1
ATOM 1548 N N . TYR A 1 204 ? -31.467 -21.805 -9.864 1.00 41.59 204 TYR A N 1
ATOM 1549 C CA . TYR A 1 204 ? -31.213 -20.384 -9.661 1.00 41.59 204 TYR A CA 1
ATOM 1550 C C . TYR A 1 204 ? -29.741 -20.134 -10.006 1.00 41.59 204 TYR A C 1
ATOM 1552 O O . TYR A 1 204 ? -28.843 -20.353 -9.190 1.00 41.59 204 TYR A O 1
ATOM 1560 N N . ALA A 1 205 ? -29.487 -19.732 -11.250 1.00 44.12 205 ALA A N 1
ATOM 1561 C CA . ALA A 1 205 ? -28.261 -19.058 -11.621 1.00 44.12 205 ALA A CA 1
ATOM 1562 C C . ALA A 1 205 ? -28.234 -17.764 -10.805 1.00 44.12 205 ALA A C 1
ATOM 1564 O O . ALA A 1 205 ? -28.896 -16.784 -11.136 1.00 44.12 205 ALA A O 1
ATOM 1565 N N . SER A 1 206 ? -27.537 -17.799 -9.670 1.00 41.53 206 SER A N 1
ATOM 1566 C CA . SER A 1 206 ? -27.163 -16.595 -8.949 1.00 41.53 206 SER A CA 1
ATOM 1567 C C . SER A 1 206 ? -26.267 -15.799 -9.886 1.00 41.53 206 SER A C 1
ATOM 1569 O O . SER A 1 206 ? -25.075 -16.093 -10.008 1.00 41.53 206 SER A O 1
ATOM 1571 N N . GLU A 1 207 ? -26.864 -14.848 -10.595 1.00 38.38 207 GLU A N 1
ATOM 1572 C CA . GLU A 1 207 ? -26.137 -13.816 -11.309 1.00 38.38 207 GLU A CA 1
ATOM 1573 C C . GLU A 1 207 ? -25.152 -13.210 -10.315 1.00 38.38 207 GLU A C 1
ATOM 1575 O O . GLU A 1 207 ? -25.527 -12.698 -9.254 1.00 38.38 207 GLU A O 1
ATOM 1580 N N . GLY A 1 208 ? -23.867 -13.422 -10.607 1.00 39.25 208 GLY A N 1
ATOM 1581 C CA . GLY A 1 208 ? -22.769 -12.938 -9.800 1.00 39.25 208 GLY A CA 1
ATOM 1582 C C . GLY A 1 208 ? -22.958 -11.448 -9.626 1.00 39.25 208 GLY A C 1
ATOM 1583 O O . GLY A 1 208 ? -22.870 -10.700 -10.597 1.00 39.25 208 GLY A O 1
ATOM 1584 N N . GLY A 1 209 ? -23.255 -11.040 -8.390 1.00 40.25 209 GLY A N 1
ATOM 1585 C CA . GLY A 1 209 ? -23.323 -9.639 -8.029 1.00 40.25 209 GLY A CA 1
ATOM 1586 C C . GLY A 1 209 ? -22.063 -8.981 -8.554 1.00 40.25 209 GLY A C 1
ATOM 1587 O O . GLY A 1 209 ? -20.963 -9.374 -8.155 1.00 40.25 209 GLY A O 1
ATOM 1588 N N . ALA A 1 210 ? -22.250 -8.059 -9.499 1.00 42.16 210 ALA A N 1
ATOM 1589 C CA . ALA A 1 210 ? -21.205 -7.235 -10.058 1.00 42.16 210 ALA A CA 1
ATOM 1590 C C . ALA A 1 210 ? -20.438 -6.642 -8.878 1.00 42.16 210 ALA A C 1
ATOM 1592 O O . ALA A 1 210 ? -20.905 -5.744 -8.177 1.00 42.16 210 ALA A O 1
ATOM 1593 N N . SER A 1 211 ? -19.286 -7.248 -8.597 1.00 46.53 211 SER A N 1
ATOM 1594 C CA . SER A 1 211 ? -18.279 -6.665 -7.737 1.00 46.53 211 SER A CA 1
ATOM 1595 C C . SER A 1 211 ? -18.057 -5.257 -8.283 1.00 46.53 211 SER A C 1
ATOM 1597 O O . SER A 1 211 ? -18.097 -5.058 -9.492 1.00 46.53 211 SER A O 1
ATOM 1599 N N . SER A 1 212 ? -17.895 -4.263 -7.423 1.00 48.53 212 SER A N 1
ATOM 1600 C CA . SER A 1 212 ? -17.523 -2.898 -7.803 1.00 48.53 212 SER A CA 1
ATOM 1601 C C . SER A 1 212 ? -16.108 -2.931 -8.411 1.00 48.53 212 SER A C 1
ATOM 1603 O O . SER A 1 212 ? -15.109 -2.675 -7.739 1.00 48.53 212 SER A O 1
ATOM 1605 N N . THR A 1 213 ? -16.016 -3.467 -9.631 1.00 58.41 213 THR A N 1
ATOM 1606 C CA . THR A 1 213 ? -14.856 -4.144 -10.208 1.00 58.41 213 THR A CA 1
ATOM 1607 C C . THR A 1 213 ? -13.937 -3.135 -10.870 1.00 58.41 213 THR A C 1
ATOM 1609 O O . THR A 1 213 ? -14.185 -2.695 -11.985 1.00 58.41 213 THR A O 1
ATOM 1612 N N . GLY A 1 214 ? -12.832 -2.813 -10.208 1.00 61.59 214 GLY A N 1
ATOM 1613 C CA . GLY A 1 214 ? -11.635 -2.273 -10.853 1.00 61.59 214 GLY A CA 1
ATOM 1614 C C . GLY A 1 214 ? -11.611 -0.764 -11.094 1.00 61.59 214 GLY A C 1
ATOM 1615 O O . GLY A 1 214 ? -10.580 -0.163 -10.813 1.00 61.59 214 GLY A O 1
ATOM 1616 N N . THR A 1 215 ? -12.702 -0.137 -11.543 1.00 74.81 215 THR A N 1
ATOM 1617 C CA . THR A 1 215 ? -12.697 1.291 -11.932 1.00 74.81 215 THR A CA 1
ATOM 1618 C C . THR A 1 215 ? -12.322 2.217 -10.779 1.00 74.81 215 THR A C 1
ATOM 1620 O O . THR A 1 215 ? -11.432 3.048 -10.934 1.00 74.81 215 THR A O 1
ATOM 1623 N N . ASP A 1 216 ? -12.897 2.002 -9.595 1.00 80.94 216 ASP A N 1
ATOM 1624 C CA . ASP A 1 216 ? -12.641 2.845 -8.419 1.00 80.94 216 ASP A CA 1
ATOM 1625 C C . ASP A 1 216 ? -11.185 2.729 -7.934 1.00 80.94 216 ASP A C 1
ATOM 1627 O O . ASP A 1 216 ? -10.609 3.679 -7.408 1.00 80.94 216 ASP A O 1
ATOM 1631 N N . LEU A 1 217 ? -10.570 1.554 -8.118 1.00 84.25 217 LEU A N 1
ATOM 1632 C CA . LEU A 1 217 ? -9.176 1.311 -7.736 1.00 84.25 217 LEU A CA 1
ATOM 1633 C C . LEU A 1 217 ? -8.198 1.972 -8.708 1.00 84.25 217 LEU A C 1
ATOM 1635 O O . LEU A 1 217 ? -7.114 2.386 -8.304 1.00 84.25 217 LEU A O 1
ATOM 1639 N N . VAL A 1 218 ? -8.559 2.052 -9.985 1.00 87.00 218 VAL A N 1
ATOM 1640 C CA . VAL A 1 218 ? -7.762 2.758 -10.990 1.00 87.00 218 VAL A CA 1
ATOM 1641 C C . VAL A 1 218 ? -7.855 4.262 -10.768 1.00 87.00 218 VAL A C 1
ATOM 1643 O O . VAL A 1 218 ? -6.826 4.933 -10.745 1.00 87.00 218 VAL A O 1
ATOM 1646 N N . GLU A 1 219 ? -9.063 4.782 -10.542 1.00 88.44 219 GLU A N 1
ATOM 1647 C CA . GLU A 1 219 ? -9.273 6.207 -10.292 1.00 88.44 219 GLU A CA 1
ATOM 1648 C C . GLU A 1 219 ? -8.487 6.672 -9.060 1.00 88.44 219 GLU A C 1
ATOM 1650 O O . GLU A 1 219 ? -7.780 7.677 -9.128 1.00 88.44 219 GLU A O 1
ATOM 1655 N N . GLU A 1 220 ? -8.526 5.915 -7.959 1.00 85.44 220 GLU A N 1
ATOM 1656 C CA . GLU A 1 220 ? -7.762 6.263 -6.759 1.00 85.44 220 GLU A CA 1
ATOM 1657 C C . GLU A 1 220 ? -6.251 6.230 -7.005 1.00 85.44 220 GLU A C 1
ATOM 1659 O O . GLU A 1 220 ? -5.551 7.167 -6.631 1.00 85.44 220 GLU A O 1
ATOM 1664 N N . ALA A 1 221 ? -5.740 5.208 -7.699 1.00 88.75 221 ALA A N 1
ATOM 1665 C CA . ALA A 1 221 ? -4.325 5.155 -8.052 1.00 88.75 221 ALA A CA 1
ATOM 1666 C C . ALA A 1 221 ? -3.912 6.326 -8.955 1.00 88.75 221 ALA A C 1
ATOM 1668 O O . ALA A 1 221 ? -2.857 6.915 -8.730 1.00 88.75 221 ALA A O 1
ATOM 1669 N N . SER A 1 222 ? -4.748 6.709 -9.925 1.00 91.19 222 SER A N 1
ATOM 1670 C CA . SER A 1 222 ? -4.439 7.761 -10.904 1.00 91.19 222 SER A CA 1
ATOM 1671 C C . SER A 1 222 ? -4.154 9.122 -10.261 1.00 91.19 222 SER A C 1
ATOM 1673 O O . SER A 1 222 ? -3.311 9.864 -10.756 1.00 91.19 222 SER A O 1
ATOM 1675 N N . LYS A 1 223 ? -4.760 9.417 -9.099 1.00 89.88 223 LYS A N 1
ATOM 1676 C CA . LYS A 1 223 ? -4.509 10.643 -8.314 1.00 89.88 223 LYS A CA 1
ATOM 1677 C C . LYS A 1 223 ? -3.078 10.734 -7.780 1.00 89.88 223 LYS A C 1
ATOM 1679 O O . LYS A 1 223 ? -2.628 11.813 -7.405 1.00 89.88 223 LYS A O 1
ATOM 1684 N N . HIS A 1 224 ? -2.385 9.601 -7.711 1.00 89.06 224 HIS A N 1
ATOM 1685 C CA . HIS A 1 224 ? -1.042 9.472 -7.158 1.00 89.06 224 HIS A CA 1
ATOM 1686 C C . HIS A 1 224 ? 0.038 9.254 -8.223 1.00 89.06 224 HIS A C 1
ATOM 1688 O O . HIS A 1 224 ? 1.225 9.355 -7.908 1.00 89.06 224 HIS A O 1
ATOM 1694 N N . MET A 1 225 ? -0.347 8.971 -9.470 1.00 92.69 225 MET A N 1
ATOM 1695 C CA . MET A 1 225 ? 0.597 8.747 -10.562 1.00 92.69 225 MET A CA 1
ATOM 1696 C C . MET A 1 225 ? 0.937 10.074 -11.241 1.00 92.69 225 MET A C 1
ATOM 1698 O O . MET A 1 225 ? 0.053 10.847 -11.597 1.00 92.69 225 MET A O 1
ATOM 1702 N N . THR A 1 226 ? 2.225 10.342 -11.456 1.00 96.38 226 THR A N 1
ATOM 1703 C CA . THR A 1 226 ? 2.685 11.519 -12.208 1.00 96.38 226 THR A CA 1
ATOM 1704 C C . THR A 1 226 ? 3.334 11.040 -13.498 1.00 96.38 226 THR A C 1
ATOM 1706 O O . THR A 1 226 ? 4.270 10.256 -13.454 1.00 96.38 226 THR A O 1
ATOM 1709 N N . SER A 1 227 ? 2.842 11.476 -14.657 1.00 97.44 227 SER A N 1
ATOM 1710 C CA . SER A 1 227 ? 3.511 11.169 -15.930 1.00 97.44 227 SER A CA 1
ATOM 1711 C C . SER A 1 227 ? 4.750 12.050 -16.103 1.00 97.44 227 SER A C 1
ATOM 1713 O O . SER A 1 227 ? 4.729 13.213 -15.704 1.00 97.44 227 SER A O 1
ATOM 1715 N N . GLY A 1 228 ? 5.810 11.516 -16.706 1.00 97.56 228 GLY A N 1
ATOM 1716 C CA . GLY A 1 228 ? 7.047 12.239 -17.000 1.00 97.56 228 GLY A CA 1
ATOM 1717 C C . GLY A 1 228 ? 8.284 11.353 -16.891 1.00 97.56 228 GLY A C 1
ATOM 1718 O O . GLY A 1 228 ? 8.208 10.133 -17.055 1.00 97.56 228 GLY A O 1
ATOM 1719 N N . THR A 1 229 ? 9.431 11.975 -16.628 1.00 97.88 229 THR A N 1
ATOM 1720 C CA . THR A 1 229 ? 10.718 11.277 -16.602 1.00 97.88 229 THR A CA 1
ATOM 1721 C C . THR A 1 229 ? 10.996 10.676 -15.229 1.00 97.88 229 THR A C 1
ATOM 1723 O O . THR A 1 229 ? 10.935 11.361 -14.213 1.00 97.88 229 THR A O 1
ATOM 1726 N N . TYR A 1 230 ? 11.354 9.399 -15.201 1.00 98.19 230 TYR A N 1
ATOM 1727 C CA . TYR A 1 230 ? 11.767 8.647 -14.026 1.00 98.19 230 TYR A CA 1
ATOM 1728 C C . TYR A 1 230 ? 13.201 8.160 -14.217 1.00 98.19 230 TYR A C 1
ATOM 1730 O O . TYR A 1 230 ? 13.493 7.437 -15.165 1.00 98.19 230 TYR A O 1
ATOM 1738 N N . GLU A 1 231 ? 14.100 8.535 -13.311 1.00 97.75 231 GLU A N 1
ATOM 1739 C CA . GLU A 1 231 ? 15.509 8.131 -13.343 1.00 97.75 231 GLU A CA 1
ATOM 1740 C C . GLU A 1 231 ? 15.848 7.273 -12.130 1.00 97.75 231 GLU A C 1
ATOM 1742 O O . GLU A 1 231 ? 15.321 7.471 -11.035 1.00 97.75 231 GLU A O 1
ATOM 1747 N N . GLY A 1 232 ? 16.746 6.310 -12.307 1.00 97.31 232 GLY A N 1
ATOM 1748 C CA . GLY A 1 232 ? 17.075 5.405 -11.224 1.00 97.31 232 GLY A CA 1
ATOM 1749 C C . GLY A 1 232 ? 18.101 4.352 -11.586 1.00 97.31 232 GLY A C 1
ATOM 1750 O O . GLY A 1 232 ? 18.993 4.584 -12.407 1.00 97.31 232 GLY A O 1
ATOM 1751 N N . HIS A 1 233 ? 18.004 3.199 -10.932 1.00 97.44 233 HIS A N 1
ATOM 1752 C CA . HIS A 1 233 ? 18.897 2.079 -11.181 1.00 97.44 233 HIS A CA 1
ATOM 1753 C C . HIS A 1 233 ? 18.215 0.728 -10.979 1.00 97.44 233 HIS A C 1
ATOM 1755 O O . HIS A 1 233 ? 17.330 0.585 -10.137 1.00 97.44 233 HIS A O 1
ATOM 1761 N N . PHE A 1 234 ? 18.681 -0.257 -11.742 1.00 97.31 234 PHE A N 1
ATOM 1762 C CA . PHE A 1 234 ? 18.403 -1.674 -11.539 1.00 97.31 234 PHE A CA 1
ATOM 1763 C C . PHE A 1 234 ? 19.635 -2.350 -10.941 1.00 97.31 234 PHE A C 1
ATOM 1765 O O . PHE A 1 234 ? 20.762 -2.067 -11.352 1.00 97.31 234 PHE A O 1
ATOM 1772 N N . GLU A 1 235 ? 19.418 -3.206 -9.951 1.00 97.88 235 GLU A N 1
ATOM 1773 C CA . GLU A 1 235 ? 20.434 -3.967 -9.234 1.00 97.88 235 GLU A CA 1
ATOM 1774 C C . GLU A 1 235 ? 20.251 -5.461 -9.521 1.00 97.88 235 GLU A C 1
ATOM 1776 O O . GLU A 1 235 ? 19.202 -6.039 -9.240 1.00 97.88 235 GLU A O 1
ATOM 1781 N N . GLU A 1 236 ? 21.278 -6.066 -10.114 1.00 96.62 236 GLU A N 1
ATOM 1782 C CA . GLU A 1 236 ? 21.341 -7.474 -10.529 1.00 96.62 236 GLU A CA 1
ATOM 1783 C C . GLU A 1 236 ? 22.514 -8.167 -9.818 1.00 96.62 236 GLU A C 1
ATOM 1785 O O . GLU A 1 236 ? 23.393 -7.508 -9.248 1.00 96.62 236 GLU A O 1
ATOM 1790 N N . GLU A 1 237 ? 22.580 -9.500 -9.898 1.00 92.75 237 GLU A N 1
ATOM 1791 C CA . GLU A 1 237 ? 23.756 -10.285 -9.494 1.00 92.75 237 GLU A CA 1
ATOM 1792 C C . GLU A 1 237 ? 24.954 -9.971 -10.411 1.00 92.75 237 GLU A C 1
ATOM 1794 O O . GLU A 1 237 ? 25.274 -10.697 -11.345 1.00 92.75 237 GLU A O 1
ATOM 1799 N N . GLY A 1 238 ? 25.608 -8.835 -10.185 1.00 92.38 238 GLY A N 1
ATOM 1800 C CA . GLY A 1 238 ? 26.723 -8.377 -11.016 1.00 92.38 238 GLY A CA 1
ATOM 1801 C C . GLY A 1 238 ? 26.943 -6.870 -10.999 1.00 92.38 238 GLY A C 1
ATOM 1802 O O . GLY A 1 238 ? 28.020 -6.410 -11.377 1.00 92.38 238 GLY A O 1
ATOM 1803 N N . GLY A 1 239 ? 25.973 -6.091 -10.516 1.00 95.62 239 GLY A N 1
ATOM 1804 C CA . GLY A 1 239 ? 26.148 -4.657 -10.333 1.00 95.62 239 GLY A CA 1
ATOM 1805 C C . GLY A 1 239 ? 24.855 -3.859 -10.402 1.00 95.62 239 GLY A C 1
ATOM 1806 O O . GLY A 1 239 ? 23.752 -4.396 -10.468 1.00 95.62 239 GLY A O 1
ATOM 1807 N N . LYS A 1 240 ? 25.023 -2.535 -10.389 1.00 96.94 240 LYS A N 1
ATOM 1808 C CA . LYS A 1 240 ? 23.941 -1.563 -10.541 1.00 96.94 240 LYS A CA 1
ATOM 1809 C C . LYS A 1 240 ? 24.061 -0.889 -11.901 1.00 96.94 240 LYS A C 1
ATOM 1811 O O . LYS A 1 240 ? 25.117 -0.339 -12.219 1.00 96.94 240 LYS A O 1
ATOM 1816 N N . ARG A 1 241 ? 22.979 -0.871 -12.677 1.00 95.06 241 ARG A N 1
ATOM 1817 C CA . ARG A 1 241 ? 22.890 -0.142 -13.951 1.00 95.06 241 ARG A CA 1
ATOM 1818 C C . ARG A 1 241 ? 21.926 1.027 -13.830 1.00 95.06 241 ARG A C 1
ATOM 1820 O O . ARG A 1 241 ? 20.840 0.874 -13.284 1.00 95.06 241 ARG A O 1
ATOM 1827 N N . LYS A 1 242 ? 22.326 2.199 -14.328 1.00 96.50 242 LYS A N 1
ATOM 1828 C CA . LYS A 1 242 ? 21.456 3.383 -14.374 1.00 96.50 242 LYS A CA 1
ATOM 1829 C C . LYS A 1 242 ? 20.427 3.230 -15.488 1.00 96.50 242 LYS A C 1
ATOM 1831 O O . LYS A 1 242 ? 20.768 2.750 -16.566 1.00 96.50 242 LYS A O 1
ATOM 1836 N N . VAL A 1 243 ? 19.208 3.678 -15.225 1.00 97.00 243 VAL A N 1
ATOM 1837 C CA . VAL A 1 243 ? 18.081 3.626 -16.162 1.00 97.00 243 VAL A CA 1
ATOM 1838 C C . VAL A 1 243 ? 17.318 4.949 -16.144 1.00 97.00 243 VAL A C 1
ATOM 1840 O O . VAL A 1 243 ? 17.311 5.658 -15.134 1.00 97.00 243 VAL A O 1
ATOM 1843 N N . SER A 1 244 ? 16.701 5.289 -17.274 1.00 97.31 244 SER A N 1
ATOM 1844 C CA . SER A 1 244 ? 15.837 6.461 -17.422 1.00 97.31 244 SER A CA 1
ATOM 1845 C C . SER A 1 244 ? 14.626 6.092 -18.269 1.00 97.31 244 SER A C 1
ATOM 1847 O O . SER A 1 244 ? 14.775 5.449 -19.310 1.00 97.31 244 SER A O 1
ATOM 1849 N N . TYR A 1 245 ? 13.443 6.480 -17.808 1.00 98.12 245 TYR A N 1
ATOM 1850 C CA . TYR A 1 245 ? 12.165 6.175 -18.432 1.00 98.12 245 TYR A CA 1
ATOM 1851 C C . TYR A 1 245 ? 11.337 7.437 -18.606 1.00 98.12 245 TYR A C 1
ATOM 1853 O O . TYR A 1 245 ? 11.214 8.230 -17.683 1.00 98.12 245 TYR A O 1
ATOM 1861 N N . GLU A 1 246 ? 10.702 7.587 -19.757 1.00 98.19 246 GLU A N 1
ATOM 1862 C CA . GLU A 1 246 ? 9.617 8.534 -19.980 1.00 98.19 246 GLU A CA 1
ATOM 1863 C C . GLU A 1 246 ? 8.303 7.753 -19.889 1.00 98.19 246 GLU A C 1
ATOM 1865 O O . GLU A 1 246 ? 7.957 7.006 -20.806 1.00 98.19 246 GLU A O 1
ATOM 1870 N N . LEU A 1 247 ? 7.615 7.856 -18.748 1.00 98.31 247 LEU A N 1
ATOM 1871 C CA . LEU A 1 247 ? 6.407 7.088 -18.440 1.00 98.31 247 LEU A CA 1
ATOM 1872 C C . LEU A 1 247 ? 5.156 7.962 -18.531 1.00 98.31 247 LEU A C 1
ATOM 1874 O O . LEU A 1 247 ? 5.110 9.079 -18.016 1.00 98.31 247 LEU A O 1
ATOM 1878 N N . PHE A 1 248 ? 4.109 7.406 -19.125 1.00 98.12 248 PHE A N 1
ATOM 1879 C CA . PHE A 1 248 ? 2.775 7.979 -19.197 1.00 98.12 248 PHE A CA 1
ATOM 1880 C C . PHE A 1 248 ? 1.766 7.046 -18.526 1.00 98.12 248 PHE A C 1
ATOM 1882 O O . PHE A 1 248 ? 1.648 5.874 -18.890 1.00 98.12 248 PHE A O 1
ATOM 1889 N N . PHE A 1 249 ? 1.025 7.587 -17.562 1.00 97.25 249 PHE A N 1
ATOM 1890 C CA . PHE A 1 249 ? -0.007 6.882 -16.805 1.00 97.25 249 PHE A CA 1
ATOM 1891 C C . PHE A 1 249 ? -1.388 7.338 -17.282 1.00 97.25 249 PHE A C 1
ATOM 1893 O O . PHE A 1 249 ? -1.811 8.466 -17.028 1.00 97.25 249 PHE A O 1
ATOM 1900 N N . SER A 1 250 ? -2.101 6.461 -17.991 1.00 97.38 250 SER A N 1
ATOM 1901 C CA . SER A 1 250 ? -3.440 6.746 -18.514 1.00 97.38 250 SER A CA 1
ATOM 1902 C C . SER A 1 250 ? -4.475 6.711 -17.388 1.00 97.38 250 SER A C 1
ATOM 1904 O O . SER A 1 250 ? -4.374 5.886 -16.486 1.00 97.38 250 SER A O 1
ATOM 1906 N N . ALA A 1 251 ? -5.542 7.512 -17.456 1.00 94.44 251 ALA A N 1
ATOM 1907 C CA . ALA A 1 251 ? -6.640 7.448 -16.476 1.00 94.44 251 ALA A CA 1
ATOM 1908 C C . ALA A 1 251 ? -7.383 6.091 -16.454 1.00 94.44 251 ALA A C 1
ATOM 1910 O O . ALA A 1 251 ? -8.177 5.836 -15.554 1.00 94.44 251 ALA A O 1
ATOM 1911 N N . LYS A 1 252 ? -7.145 5.222 -17.446 1.00 95.12 252 LYS A N 1
ATOM 1912 C CA . LYS A 1 252 ? -7.735 3.878 -17.540 1.00 95.12 252 LYS A CA 1
ATOM 1913 C C . LYS A 1 252 ? -6.918 2.808 -16.816 1.00 95.12 252 LYS A C 1
ATOM 1915 O O . LYS A 1 252 ? -7.367 1.668 -16.744 1.00 95.12 252 LYS A O 1
ATOM 1920 N N . GLY A 1 253 ? -5.768 3.172 -16.248 1.00 94.94 253 GLY A N 1
ATOM 1921 C CA . GLY A 1 253 ? -4.891 2.229 -15.558 1.00 94.94 253 GLY A CA 1
ATOM 1922 C C . GLY A 1 253 ? -3.812 1.640 -16.459 1.00 94.94 253 GLY A C 1
ATOM 1923 O O . GLY A 1 253 ? -3.202 0.647 -16.080 1.00 94.94 253 GLY A O 1
ATOM 1924 N N . ASP A 1 254 ? -3.564 2.221 -17.635 1.00 97.75 254 ASP A N 1
ATOM 1925 C CA . ASP A 1 254 ? -2.508 1.768 -18.543 1.00 97.75 254 ASP A CA 1
ATOM 1926 C C . ASP A 1 254 ? -1.214 2.552 -18.302 1.00 97.75 254 ASP A C 1
ATOM 1928 O O . ASP A 1 254 ? -1.240 3.745 -17.987 1.00 97.75 254 ASP A O 1
ATOM 1932 N N . ILE A 1 255 ? -0.079 1.884 -18.496 1.00 98.19 255 ILE A N 1
ATOM 1933 C CA . ILE A 1 255 ? 1.252 2.490 -18.529 1.00 98.19 255 ILE A CA 1
ATOM 1934 C C . ILE A 1 255 ? 1.778 2.361 -19.954 1.00 98.19 255 ILE A C 1
ATOM 1936 O O . ILE A 1 255 ? 1.835 1.259 -20.498 1.00 98.19 255 ILE A O 1
ATOM 1940 N N . SER A 1 256 ? 2.209 3.471 -20.537 1.00 98.31 256 SER A N 1
ATOM 1941 C CA . SER A 1 256 ? 2.927 3.492 -21.813 1.00 98.31 256 SER A CA 1
ATOM 1942 C C . SER A 1 256 ? 4.156 4.376 -21.690 1.00 98.31 256 SER A C 1
ATOM 1944 O O . SER A 1 256 ? 4.119 5.353 -20.949 1.00 98.31 256 SER A O 1
ATOM 1946 N N . GLY A 1 257 ? 5.232 4.092 -22.411 1.00 97.88 257 GLY A N 1
ATOM 1947 C CA . GLY A 1 257 ? 6.418 4.932 -22.314 1.00 97.88 257 GLY A CA 1
ATOM 1948 C C . GLY A 1 257 ? 7.606 4.434 -23.111 1.00 97.88 257 GLY A C 1
ATOM 1949 O O . GLY A 1 257 ? 7.498 3.505 -23.914 1.00 97.88 257 GLY A O 1
ATOM 1950 N N . LYS A 1 258 ? 8.754 5.060 -22.865 1.00 98.06 258 LYS A N 1
ATOM 1951 C CA . LYS A 1 258 ? 10.038 4.674 -23.451 1.00 98.06 258 LYS A CA 1
ATOM 1952 C C . LYS A 1 258 ? 11.104 4.596 -22.370 1.00 98.06 258 LYS A C 1
ATOM 1954 O O . LYS A 1 258 ? 11.215 5.501 -21.552 1.00 98.06 258 LYS A O 1
ATOM 1959 N N . GLY A 1 259 ? 11.883 3.525 -22.373 1.00 96.81 259 GLY A N 1
ATOM 1960 C CA . GLY A 1 259 ? 13.075 3.369 -21.547 1.00 96.81 259 GLY A CA 1
ATOM 1961 C C . GLY A 1 259 ? 14.343 3.565 -22.367 1.00 96.81 259 GLY A C 1
ATOM 1962 O O . GLY A 1 259 ? 14.391 3.206 -23.544 1.00 96.81 259 GLY A O 1
ATOM 1963 N N . LEU A 1 260 ? 15.380 4.110 -21.739 1.00 94.38 260 LEU A N 1
ATOM 1964 C CA . LEU A 1 260 ? 16.738 4.139 -22.271 1.00 94.38 260 LEU A CA 1
ATOM 1965 C C . LEU A 1 260 ? 17.583 3.099 -21.536 1.00 94.38 260 LEU A C 1
ATOM 1967 O O . LEU A 1 260 ? 17.874 3.244 -20.347 1.00 94.38 260 LEU A O 1
ATOM 1971 N N . SER A 1 261 ? 17.996 2.060 -22.264 1.00 85.12 261 SER A N 1
ATOM 1972 C CA . SER A 1 261 ? 18.926 1.037 -21.782 1.00 85.12 261 SER A CA 1
ATOM 1973 C C . SER A 1 261 ? 20.190 1.083 -22.638 1.00 85.12 261 SER A C 1
ATOM 1975 O O . SER A 1 261 ? 20.234 0.568 -23.756 1.00 85.12 261 SER A O 1
ATOM 1977 N N . GLY A 1 262 ? 21.220 1.772 -22.142 1.00 86.44 262 GLY A N 1
ATOM 1978 C CA . GLY A 1 262 ? 22.401 2.092 -22.946 1.00 86.44 262 GLY A CA 1
ATOM 1979 C C . GLY A 1 262 ? 22.041 3.020 -24.111 1.00 86.44 262 GLY A C 1
ATOM 1980 O O . GLY A 1 262 ? 21.550 4.121 -23.885 1.00 86.44 262 GLY A O 1
ATOM 1981 N N . ASN A 1 263 ? 22.267 2.564 -25.348 1.00 89.62 263 ASN A N 1
ATOM 1982 C CA . ASN A 1 263 ? 21.964 3.317 -26.576 1.00 89.62 263 ASN A CA 1
ATOM 1983 C C . ASN A 1 263 ? 20.655 2.878 -27.259 1.00 89.62 263 ASN A C 1
ATOM 1985 O O . ASN A 1 263 ? 20.330 3.383 -28.333 1.00 89.62 263 ASN A O 1
ATOM 1989 N N . GLN A 1 264 ? 19.927 1.921 -26.678 1.00 93.81 264 GLN A N 1
ATOM 1990 C CA . GLN A 1 264 ? 18.686 1.403 -27.241 1.00 93.81 264 GLN A CA 1
ATOM 1991 C C . GLN A 1 264 ? 17.479 2.044 -26.555 1.00 93.81 264 GLN A C 1
ATOM 1993 O O . GLN A 1 264 ? 17.401 2.104 -25.324 1.00 93.81 264 GLN A O 1
ATOM 1998 N N . VAL A 1 265 ? 16.534 2.510 -27.372 1.00 96.62 265 VAL A N 1
ATOM 1999 C CA . VAL A 1 265 ? 15.209 2.941 -26.920 1.00 96.62 265 VAL A CA 1
ATOM 2000 C C . VAL A 1 265 ? 14.309 1.714 -26.890 1.00 96.62 265 VAL A C 1
ATOM 2002 O O . VAL A 1 265 ? 14.166 1.038 -27.907 1.00 96.62 265 VAL A O 1
ATOM 2005 N N . VAL A 1 266 ? 13.699 1.442 -25.741 1.00 97.31 266 VAL A N 1
ATOM 2006 C CA . VAL A 1 266 ? 12.764 0.326 -25.562 1.00 97.31 266 VAL A CA 1
ATOM 2007 C C . VAL A 1 266 ? 11.372 0.827 -25.234 1.00 97.31 266 VAL A C 1
ATOM 2009 O O . VAL A 1 266 ? 11.209 1.799 -24.501 1.00 97.31 266 VAL A O 1
ATOM 2012 N N . GLU A 1 267 ? 10.357 0.173 -25.787 1.00 97.69 267 GLU A N 1
ATOM 2013 C CA . GLU A 1 267 ? 8.964 0.502 -25.495 1.00 97.69 267 GLU A CA 1
ATOM 2014 C C . GLU A 1 267 ? 8.527 -0.126 -24.172 1.00 97.69 267 GLU A C 1
ATOM 2016 O O . GLU A 1 267 ? 8.743 -1.316 -23.929 1.00 97.69 267 GLU A O 1
ATOM 2021 N N . VAL A 1 268 ? 7.871 0.682 -23.339 1.00 98.19 268 VAL A N 1
ATOM 2022 C CA . VAL A 1 268 ? 7.273 0.263 -22.071 1.00 98.19 26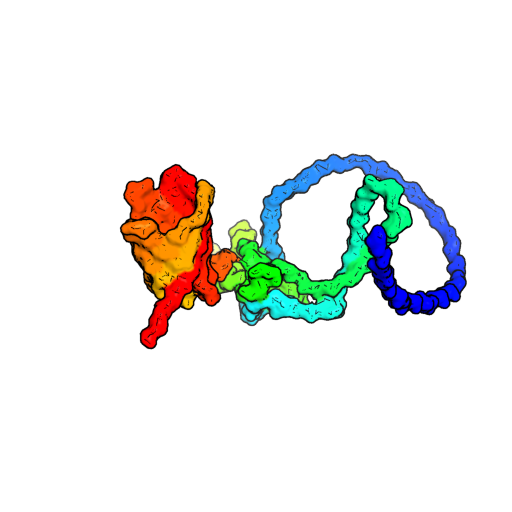8 VAL A CA 1
ATOM 2023 C C . VAL A 1 268 ? 5.769 0.150 -22.257 1.00 98.19 268 VAL A C 1
ATOM 2025 O O . VAL A 1 268 ? 5.124 1.118 -22.656 1.00 98.19 268 VAL A O 1
ATOM 2028 N N . ASN A 1 269 ? 5.208 -1.014 -21.928 1.00 98.19 269 ASN A N 1
ATOM 2029 C CA . ASN A 1 269 ? 3.764 -1.235 -21.907 1.00 98.19 269 ASN A CA 1
ATOM 2030 C C . ASN A 1 269 ? 3.369 -1.993 -20.640 1.00 98.19 269 ASN A C 1
ATOM 2032 O O . ASN A 1 269 ? 3.954 -3.032 -20.321 1.00 98.19 269 ASN A O 1
ATOM 2036 N N . GLY A 1 270 ? 2.370 -1.490 -19.924 1.00 97.94 270 GLY A N 1
ATOM 2037 C CA . GLY A 1 270 ? 1.975 -2.040 -18.638 1.00 97.94 270 GLY A CA 1
ATOM 2038 C C . GLY A 1 270 ? 0.627 -1.552 -18.143 1.00 97.94 270 GLY A C 1
ATOM 2039 O O . GLY A 1 270 ? -0.144 -0.931 -18.869 1.00 97.94 270 GLY A O 1
ATOM 2040 N N . THR A 1 271 ? 0.357 -1.835 -16.877 1.00 97.69 271 THR A N 1
ATOM 2041 C CA . THR A 1 271 ? -0.843 -1.403 -16.168 1.00 97.69 271 THR A CA 1
ATOM 2042 C C . THR A 1 271 ? -0.504 -0.987 -14.746 1.00 97.69 271 THR A C 1
ATOM 2044 O O . THR A 1 271 ? 0.516 -1.386 -14.180 1.00 97.69 271 THR A O 1
ATOM 2047 N N . TYR A 1 272 ? -1.372 -0.186 -14.147 1.00 97.00 272 TYR A N 1
ATOM 2048 C CA . TYR A 1 272 ? -1.303 0.158 -12.741 1.00 97.00 272 TYR A CA 1
ATOM 2049 C C . TYR A 1 272 ? -2.681 0.081 -12.091 1.00 97.00 272 TYR A C 1
ATOM 2051 O O . TYR A 1 272 ? -3.718 0.266 -12.728 1.00 97.00 272 TYR A O 1
ATOM 2059 N N . ARG A 1 273 ? -2.694 -0.221 -10.793 1.00 95.00 273 ARG A N 1
ATOM 2060 C CA . ARG A 1 273 ? -3.915 -0.341 -9.989 1.00 95.00 273 ARG A CA 1
ATOM 2061 C C . ARG A 1 273 ? -3.628 -0.056 -8.526 1.00 95.00 273 ARG A C 1
ATOM 2063 O O . ARG A 1 273 ? -2.515 -0.280 -8.057 1.00 95.00 273 ARG A O 1
ATOM 2070 N N . TRP A 1 274 ? -4.637 0.368 -7.775 1.00 92.31 274 TRP A N 1
ATOM 2071 C CA . TRP A 1 274 ? -4.513 0.457 -6.325 1.00 92.31 274 TRP A CA 1
ATOM 2072 C C . TRP A 1 274 ? -4.468 -0.938 -5.693 1.00 92.31 274 TRP A C 1
ATOM 2074 O O . TRP A 1 274 ? -5.397 -1.735 -5.858 1.00 92.31 274 TRP A O 1
ATOM 2084 N N . ASP A 1 275 ? -3.405 -1.240 -4.947 1.00 91.31 275 ASP A N 1
ATOM 2085 C CA . ASP A 1 275 ? -3.320 -2.465 -4.160 1.00 91.31 275 ASP A CA 1
ATOM 2086 C C . ASP A 1 275 ? -4.016 -2.254 -2.811 1.00 91.31 275 ASP A C 1
ATOM 2088 O O . ASP A 1 275 ? -3.548 -1.519 -1.944 1.00 91.31 275 ASP A O 1
ATOM 2092 N N . THR A 1 276 ? -5.161 -2.910 -2.621 1.00 82.12 276 THR A N 1
ATOM 2093 C CA . THR A 1 276 ? -5.964 -2.772 -1.395 1.00 82.12 276 THR A CA 1
ATOM 2094 C C . THR A 1 276 ? -5.336 -3.404 -0.154 1.00 82.12 276 THR A C 1
ATOM 2096 O O . THR A 1 276 ? -5.805 -3.134 0.947 1.00 82.12 276 THR A O 1
ATOM 2099 N N . LEU A 1 277 ? -4.343 -4.285 -0.316 1.00 79.25 277 LEU A N 1
ATOM 2100 C CA . LEU A 1 277 ? -3.647 -4.915 0.806 1.00 79.25 277 LEU A CA 1
ATOM 2101 C C . LEU A 1 277 ? -2.470 -4.048 1.249 1.00 79.25 277 LEU A C 1
ATOM 2103 O O . LEU A 1 277 ? -2.285 -3.843 2.445 1.00 79.25 277 LEU A O 1
ATOM 2107 N N . ALA A 1 278 ? -1.700 -3.533 0.287 1.00 82.38 278 ALA A N 1
ATOM 2108 C CA . ALA A 1 278 ? -0.555 -2.664 0.555 1.00 82.38 278 ALA A CA 1
ATOM 2109 C C . ALA A 1 278 ? -0.945 -1.192 0.765 1.00 82.38 278 ALA A C 1
ATOM 2111 O O . ALA A 1 278 ? -0.139 -0.426 1.285 1.00 82.38 278 ALA A O 1
ATOM 2112 N N . TYR A 1 279 ? -2.161 -0.800 0.366 1.00 83.81 279 TYR A N 1
ATOM 2113 C CA . TYR A 1 279 ? -2.641 0.586 0.352 1.00 83.81 279 TYR A CA 1
ATOM 2114 C C . TYR A 1 279 ? -1.703 1.527 -0.418 1.00 83.81 279 TYR A C 1
ATOM 2116 O O . TYR A 1 279 ? -1.451 2.656 -0.003 1.00 83.81 279 TYR A O 1
ATOM 2124 N N . LYS A 1 280 ? -1.173 1.038 -1.544 1.00 90.88 280 LYS A N 1
ATOM 2125 C CA . LYS A 1 280 ? -0.285 1.781 -2.444 1.00 90.88 280 LYS A CA 1
ATOM 2126 C C . LYS A 1 280 ? -0.629 1.472 -3.902 1.00 90.88 280 LYS A C 1
ATOM 2128 O O . LYS A 1 280 ? -1.099 0.365 -4.186 1.00 90.88 280 LYS A O 1
ATOM 2133 N N . PRO A 1 281 ? -0.378 2.395 -4.846 1.00 95.06 281 PRO A N 1
ATOM 2134 C CA . PRO A 1 281 ? -0.429 2.068 -6.261 1.00 95.06 281 PRO A CA 1
ATOM 2135 C C . PRO A 1 281 ? 0.608 0.989 -6.582 1.00 95.06 281 PRO A C 1
ATOM 2137 O O . PRO A 1 281 ? 1.774 1.092 -6.200 1.00 95.06 281 PRO A O 1
ATOM 2140 N N . ARG A 1 282 ? 0.172 -0.050 -7.285 1.00 96.75 282 ARG A N 1
ATOM 2141 C CA . ARG A 1 282 ? 1.019 -1.105 -7.831 1.00 96.75 282 ARG A CA 1
ATOM 2142 C C . ARG A 1 282 ? 1.112 -0.918 -9.334 1.00 96.75 282 ARG A C 1
ATOM 2144 O O . ARG A 1 282 ? 0.086 -0.750 -9.994 1.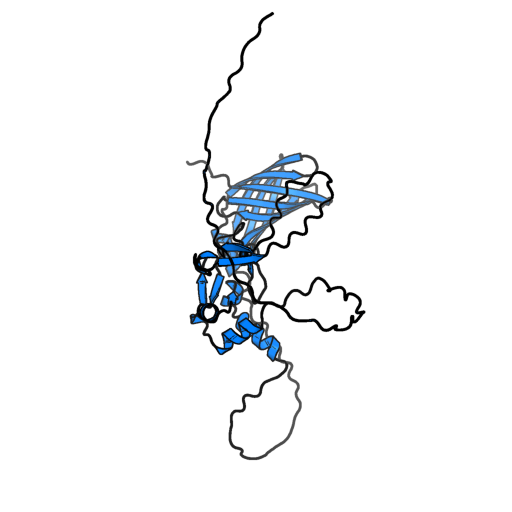00 96.75 282 ARG A O 1
ATOM 2151 N N . VAL A 1 283 ? 2.330 -0.961 -9.851 1.00 97.94 283 VAL A N 1
ATOM 2152 C CA . VAL A 1 283 ? 2.649 -0.825 -11.272 1.00 97.94 283 VAL A CA 1
ATOM 2153 C C . VAL A 1 283 ? 3.261 -2.121 -11.772 1.00 97.94 283 VAL A C 1
ATOM 2155 O O . VAL A 1 283 ? 4.072 -2.742 -11.085 1.00 97.94 283 VAL A O 1
ATOM 2158 N N . GLU A 1 284 ? 2.861 -2.538 -12.963 1.00 98.25 284 GLU A N 1
ATOM 2159 C CA . GLU A 1 284 ? 3.395 -3.716 -13.636 1.00 98.25 284 GLU A CA 1
ATOM 2160 C C . GLU A 1 284 ? 3.586 -3.372 -15.108 1.00 98.25 284 GLU A C 1
ATOM 2162 O O . GLU A 1 284 ? 2.631 -2.975 -15.772 1.00 98.25 284 GLU A O 1
ATOM 2167 N N . TRP A 1 285 ? 4.794 -3.516 -15.642 1.00 98.38 285 TRP A N 1
ATOM 2168 C CA . TRP A 1 285 ? 5.032 -3.312 -17.069 1.00 98.38 285 TRP A CA 1
ATOM 2169 C C . TRP A 1 285 ? 6.030 -4.304 -17.636 1.00 98.38 285 TRP A C 1
ATOM 2171 O O . TRP A 1 285 ? 6.726 -5.023 -16.921 1.00 98.38 285 TRP A O 1
ATOM 2181 N N . THR A 1 286 ? 6.075 -4.330 -18.960 1.00 98.12 286 THR A N 1
ATOM 2182 C CA . THR A 1 286 ? 6.995 -5.149 -19.734 1.00 98.12 286 THR A CA 1
ATOM 2183 C C . THR A 1 286 ? 7.751 -4.296 -20.739 1.00 98.12 286 THR A C 1
ATOM 2185 O O . THR A 1 286 ? 7.210 -3.332 -21.286 1.00 98.12 286 THR A O 1
ATOM 2188 N N . GLU A 1 287 ? 9.000 -4.675 -20.977 1.00 97.75 287 GLU A N 1
ATOM 2189 C CA . GLU A 1 287 ? 9.886 -4.097 -21.981 1.00 97.75 287 GLU A CA 1
ATOM 2190 C C . GLU A 1 287 ? 10.341 -5.202 -22.926 1.00 97.75 287 GLU A C 1
ATOM 2192 O O . GLU A 1 287 ? 10.734 -6.287 -22.482 1.00 97.75 287 GLU A O 1
ATOM 2197 N N . LYS A 1 288 ? 10.326 -4.922 -24.227 1.00 96.06 288 LYS A N 1
ATOM 2198 C CA . LYS A 1 288 ? 10.857 -5.832 -25.244 1.00 96.06 288 LYS A CA 1
ATOM 2199 C C . LYS A 1 288 ? 12.211 -5.321 -25.722 1.00 96.06 288 LYS A C 1
ATOM 2201 O O . LYS A 1 288 ? 12.305 -4.208 -26.230 1.00 96.06 288 LYS A O 1
ATOM 2206 N N . HIS A 1 289 ? 13.229 -6.153 -25.552 1.00 95.31 289 HIS A N 1
ATOM 2207 C CA . HIS A 1 289 ? 14.613 -5.928 -25.962 1.00 95.31 289 HIS A CA 1
ATOM 2208 C C . HIS A 1 289 ? 15.004 -6.954 -27.033 1.00 95.31 289 HIS A C 1
ATOM 2210 O O . HIS A 1 289 ? 14.370 -8.004 -27.152 1.00 95.31 289 HIS A O 1
ATOM 2216 N N . ASP A 1 290 ? 16.091 -6.704 -27.764 1.00 94.25 290 ASP A N 1
ATOM 2217 C CA . ASP A 1 290 ? 16.602 -7.666 -28.759 1.00 94.25 290 ASP A CA 1
ATOM 2218 C C . ASP A 1 290 ? 17.083 -8.975 -28.113 1.00 94.25 290 ASP A C 1
ATOM 2220 O O . ASP A 1 290 ? 17.018 -10.043 -28.718 1.00 94.25 290 ASP A O 1
ATOM 2224 N N . TRP A 1 291 ? 17.553 -8.895 -26.866 1.00 93.75 291 TRP A N 1
ATOM 2225 C CA . TRP A 1 291 ? 18.032 -10.042 -26.097 1.00 93.75 291 TRP A CA 1
ATOM 2226 C C . TRP A 1 291 ? 16.917 -10.760 -25.316 1.00 93.75 291 TRP A C 1
ATOM 2228 O O . TRP A 1 291 ? 17.146 -11.862 -24.820 1.00 93.75 291 TRP A O 1
ATOM 2238 N N . GLY A 1 292 ? 15.716 -10.178 -25.178 1.00 96.44 292 GLY A N 1
ATOM 2239 C CA . GLY A 1 292 ? 14.660 -10.775 -24.358 1.00 96.44 292 GLY A CA 1
ATOM 2240 C C . GLY A 1 292 ? 13.563 -9.820 -23.887 1.00 96.44 292 GLY A C 1
ATOM 2241 O O . GLY A 1 292 ? 13.379 -8.724 -24.402 1.00 96.44 292 GLY A O 1
ATOM 2242 N N . THR A 1 293 ? 12.780 -10.264 -22.905 1.00 97.75 293 THR A N 1
ATOM 2243 C CA . THR A 1 293 ? 11.705 -9.472 -22.285 1.00 97.75 293 THR A CA 1
ATOM 2244 C C . THR A 1 293 ? 12.009 -9.241 -20.812 1.00 97.75 293 THR A C 1
ATOM 2246 O O . THR A 1 293 ? 12.284 -10.198 -20.086 1.00 97.75 293 THR A O 1
ATOM 2249 N N . LEU A 1 294 ? 11.917 -7.988 -20.367 1.00 97.81 294 LEU A N 1
ATOM 2250 C CA . LEU A 1 294 ? 11.978 -7.610 -18.955 1.00 97.81 294 LEU A CA 1
ATOM 2251 C C . LEU A 1 294 ? 10.557 -7.366 -18.452 1.00 97.81 294 LEU A C 1
ATOM 2253 O O . LEU A 1 294 ? 9.786 -6.657 -19.090 1.00 97.81 294 LEU A O 1
ATOM 2257 N N . SER A 1 295 ? 10.202 -7.965 -17.319 1.00 98.31 295 SER A N 1
ATOM 2258 C CA . SER A 1 295 ? 8.934 -7.744 -16.618 1.00 98.31 295 SER A CA 1
ATOM 2259 C C . SER A 1 295 ? 9.220 -7.091 -15.273 1.00 98.31 295 SER A C 1
ATOM 2261 O O . SER A 1 295 ? 9.937 -7.676 -14.466 1.00 98.31 295 SER A O 1
ATOM 2263 N N . PHE A 1 296 ? 8.669 -5.905 -15.034 1.00 98.31 296 PHE A N 1
ATOM 2264 C CA . PHE A 1 296 ? 8.867 -5.110 -13.822 1.00 98.31 296 PHE A CA 1
ATOM 2265 C C . PHE A 1 296 ? 7.562 -5.050 -13.019 1.00 98.31 296 PHE A C 1
ATOM 2267 O O . PHE A 1 296 ? 6.501 -4.791 -13.586 1.00 98.31 296 PHE A O 1
ATOM 2274 N N . SER A 1 297 ? 7.628 -5.291 -11.709 1.00 98.12 297 SER A N 1
ATOM 2275 C CA . SER A 1 297 ? 6.492 -5.232 -10.784 1.00 98.12 297 SER A CA 1
ATOM 2276 C C . SER A 1 297 ? 6.901 -4.484 -9.525 1.00 98.12 297 SER A C 1
ATOM 2278 O O . SER A 1 297 ? 7.776 -4.935 -8.789 1.00 98.12 297 SER A O 1
ATOM 2280 N N . ALA A 1 298 ? 6.229 -3.376 -9.236 1.00 98.00 298 ALA A N 1
ATOM 2281 C CA . ALA A 1 298 ? 6.631 -2.471 -8.169 1.00 98.00 298 ALA A CA 1
ATOM 2282 C C . ALA A 1 298 ? 5.457 -1.808 -7.459 1.00 98.00 298 ALA A C 1
ATOM 2284 O O . ALA A 1 298 ? 4.322 -1.790 -7.944 1.00 98.00 298 ALA A O 1
ATOM 2285 N N . PHE A 1 299 ? 5.765 -1.214 -6.311 1.00 96.94 299 PHE A N 1
ATOM 2286 C CA . PHE A 1 299 ? 4.884 -0.280 -5.628 1.00 96.94 299 PHE A CA 1
ATOM 2287 C C . PHE A 1 299 ? 5.391 1.145 -5.824 1.00 96.94 299 PHE A C 1
ATOM 2289 O O . PHE A 1 299 ? 6.595 1.397 -5.835 1.00 96.94 299 PHE A O 1
ATOM 2296 N N . MET A 1 300 ? 4.456 2.082 -5.962 1.00 95.62 300 MET A N 1
ATOM 2297 C CA . MET A 1 300 ? 4.764 3.504 -6.013 1.00 95.62 300 MET A CA 1
ATOM 2298 C C . MET A 1 300 ? 4.534 4.146 -4.644 1.00 95.62 300 MET A C 1
ATOM 2300 O O . MET A 1 300 ? 3.464 4.023 -4.047 1.00 95.62 300 MET A O 1
ATOM 2304 N N . GLU A 1 301 ? 5.530 4.878 -4.161 1.00 95.00 301 GLU A N 1
ATOM 2305 C CA . GLU A 1 301 ? 5.415 5.756 -3.006 1.00 95.00 301 GLU A CA 1
ATOM 2306 C C . GLU A 1 301 ? 4.955 7.140 -3.472 1.00 95.00 301 GLU A C 1
ATOM 2308 O O . GLU A 1 301 ? 5.749 7.974 -3.917 1.00 95.00 301 GLU A O 1
ATOM 2313 N N . ALA A 1 302 ? 3.647 7.382 -3.378 1.00 88.25 302 ALA A N 1
ATOM 2314 C CA . ALA A 1 302 ? 2.994 8.576 -3.911 1.00 88.25 302 ALA A CA 1
ATOM 2315 C C . ALA A 1 302 ? 3.572 9.891 -3.361 1.00 88.25 302 ALA A C 1
ATOM 2317 O O . ALA A 1 302 ? 3.645 10.880 -4.086 1.00 88.25 302 ALA A O 1
ATOM 2318 N N . ARG A 1 303 ? 3.999 9.907 -2.088 1.00 86.44 303 ARG A N 1
ATOM 2319 C CA . ARG A 1 303 ? 4.536 11.117 -1.437 1.00 86.44 303 ARG A CA 1
ATOM 2320 C C . ARG A 1 303 ? 5.856 11.566 -2.058 1.00 86.44 303 ARG A C 1
ATOM 2322 O O . ARG A 1 303 ? 6.058 12.758 -2.261 1.00 86.44 303 ARG A O 1
ATOM 2329 N N . ASN A 1 304 ? 6.725 10.610 -2.375 1.00 92.38 304 ASN A N 1
ATOM 2330 C CA . ASN A 1 304 ? 8.071 10.890 -2.876 1.00 92.38 304 ASN A CA 1
ATOM 2331 C C . ASN A 1 304 ? 8.178 10.740 -4.398 1.00 92.38 304 ASN A C 1
ATOM 2333 O O . ASN A 1 304 ? 9.221 11.057 -4.964 1.00 92.38 304 ASN A O 1
ATOM 2337 N N . LYS A 1 305 ? 7.107 10.268 -5.054 1.00 96.12 305 LYS A N 1
ATOM 2338 C CA . LYS A 1 305 ? 7.076 9.914 -6.479 1.00 96.12 305 LYS A CA 1
ATOM 2339 C C . LYS A 1 305 ? 8.187 8.912 -6.834 1.00 96.12 305 LYS A C 1
ATOM 2341 O O . LYS A 1 305 ? 8.869 9.044 -7.851 1.00 96.12 305 LYS A O 1
ATOM 2346 N N . GLU A 1 306 ? 8.372 7.921 -5.967 1.00 97.62 306 GLU A N 1
ATOM 2347 C CA . GLU A 1 306 ? 9.380 6.865 -6.102 1.00 97.62 306 GLU A CA 1
ATOM 2348 C C . GLU A 1 306 ? 8.697 5.537 -6.439 1.00 97.62 306 GLU A C 1
ATOM 2350 O O . GLU A 1 306 ? 7.597 5.268 -5.962 1.00 97.62 306 GLU A O 1
ATOM 2355 N N . ILE A 1 307 ? 9.323 4.723 -7.283 1.00 97.94 307 ILE A N 1
ATOM 2356 C CA . ILE A 1 307 ? 8.841 3.401 -7.686 1.00 97.94 307 ILE A CA 1
ATOM 2357 C C . ILE A 1 307 ? 9.922 2.393 -7.309 1.00 97.94 307 ILE A C 1
ATOM 2359 O O . ILE A 1 307 ? 11.052 2.495 -7.785 1.00 97.94 307 ILE A O 1
ATOM 2363 N N . GLU A 1 308 ? 9.570 1.422 -6.472 1.00 97.81 308 GLU A N 1
ATOM 2364 C CA . GLU A 1 308 ? 10.483 0.380 -6.002 1.00 97.81 308 GLU A CA 1
ATOM 2365 C C . GLU A 1 308 ? 9.843 -0.996 -6.167 1.00 97.81 308 GLU A C 1
ATOM 2367 O O . GLU A 1 308 ? 8.687 -1.217 -5.782 1.00 97.81 308 GLU A O 1
ATOM 2372 N N . GLY A 1 309 ? 10.586 -1.927 -6.756 1.00 97.81 309 GLY A N 1
ATOM 2373 C CA . GLY A 1 309 ? 10.103 -3.285 -6.933 1.00 97.81 309 GLY A CA 1
ATOM 2374 C C . GLY A 1 309 ? 11.110 -4.229 -7.549 1.00 97.81 309 GLY A C 1
ATOM 2375 O O . GLY A 1 309 ? 12.311 -3.968 -7.574 1.00 97.81 309 GLY A O 1
ATOM 2376 N N . ASP A 1 310 ? 10.585 -5.334 -8.052 1.00 98.25 310 ASP A N 1
ATOM 2377 C CA . ASP A 1 310 ? 11.357 -6.438 -8.593 1.00 98.25 310 ASP A CA 1
ATOM 2378 C C . ASP A 1 310 ? 11.192 -6.499 -10.108 1.00 98.25 310 ASP A C 1
ATOM 2380 O O . ASP A 1 310 ? 10.138 -6.162 -10.660 1.00 98.25 310 ASP A O 1
ATOM 2384 N N . PHE A 1 311 ? 12.212 -7.013 -10.787 1.00 98.25 311 PHE A N 1
ATOM 2385 C CA . PHE A 1 311 ? 12.079 -7.423 -12.174 1.00 98.25 311 PHE A CA 1
ATOM 2386 C C . PHE A 1 311 ? 12.586 -8.830 -12.421 1.00 98.25 311 PHE A C 1
ATOM 2388 O O . PHE A 1 311 ? 13.433 -9.371 -11.708 1.00 98.25 311 PHE A O 1
ATOM 2395 N N . ALA A 1 312 ? 12.048 -9.408 -13.485 1.00 97.88 312 ALA A N 1
ATOM 2396 C CA . ALA A 1 312 ? 12.472 -10.676 -14.033 1.00 97.88 312 ALA A CA 1
ATOM 2397 C C . ALA A 1 312 ? 12.733 -10.524 -15.527 1.00 97.88 312 ALA A C 1
ATOM 2399 O O . ALA A 1 312 ? 12.026 -9.805 -16.235 1.00 97.88 312 ALA A O 1
ATOM 2400 N N . VAL A 1 313 ? 13.745 -11.234 -15.995 1.00 97.56 313 VAL A N 1
ATOM 2401 C CA . VAL A 1 313 ? 14.199 -11.241 -17.375 1.00 97.56 313 VAL A CA 1
ATOM 2402 C C . VAL A 1 313 ? 13.943 -12.627 -17.968 1.00 97.56 313 VAL A C 1
ATOM 2404 O O . VAL A 1 313 ? 14.024 -13.639 -17.271 1.00 97.56 313 VAL A O 1
ATOM 2407 N N . SER A 1 314 ? 13.582 -12.696 -19.250 1.00 97.31 314 SER A N 1
ATOM 2408 C CA . SER A 1 314 ? 13.213 -13.955 -19.918 1.00 97.31 314 SER A CA 1
ATOM 2409 C C . SER A 1 314 ? 14.326 -15.009 -19.967 1.00 97.31 314 SER A C 1
ATOM 2411 O O . SER A 1 314 ? 14.030 -16.188 -20.140 1.00 97.31 314 SER A O 1
ATOM 2413 N N . ASP A 1 315 ? 15.587 -14.607 -19.820 1.00 95.44 315 ASP A N 1
ATOM 2414 C CA . ASP A 1 315 ? 16.753 -15.495 -19.731 1.00 95.44 315 ASP A CA 1
ATOM 2415 C C . ASP A 1 315 ? 16.967 -16.089 -18.322 1.00 95.44 315 ASP A C 1
ATOM 2417 O O . ASP A 1 315 ? 17.864 -16.906 -18.119 1.00 95.44 315 ASP A O 1
ATOM 2421 N N . GLY A 1 316 ? 16.121 -15.718 -17.354 1.00 96.06 316 GLY A N 1
ATOM 2422 C CA . GLY A 1 316 ? 16.183 -16.167 -15.965 1.00 96.06 316 GLY A CA 1
ATOM 2423 C C . GLY A 1 316 ? 16.783 -15.146 -14.998 1.00 96.06 316 GLY A C 1
ATOM 2424 O O . GLY A 1 316 ? 16.708 -15.378 -13.788 1.00 96.06 316 GLY A O 1
ATOM 2425 N N . GLY A 1 317 ? 17.317 -14.023 -15.494 1.00 96.38 317 GLY A N 1
ATOM 2426 C CA . GLY A 1 317 ? 17.821 -12.930 -14.667 1.00 96.38 317 GLY A CA 1
ATOM 2427 C C . GLY A 1 317 ? 16.740 -12.332 -13.762 1.00 96.38 317 GLY A C 1
ATOM 2428 O O . GLY A 1 317 ? 15.558 -12.279 -14.114 1.00 96.38 317 GLY A O 1
ATOM 2429 N N . ARG A 1 318 ? 17.136 -11.896 -12.565 1.00 98.00 318 ARG A N 1
ATOM 2430 C CA . ARG A 1 318 ? 16.258 -11.237 -11.588 1.00 98.00 318 ARG A CA 1
ATOM 2431 C C . ARG A 1 318 ? 17.017 -10.132 -10.877 1.00 98.00 318 ARG A C 1
ATOM 2433 O O . ARG A 1 318 ? 18.233 -10.220 -10.717 1.00 98.00 318 ARG A O 1
ATOM 2440 N N . GLY A 1 319 ? 16.286 -9.135 -10.410 1.00 97.88 319 GLY A N 1
ATOM 2441 C CA . GLY A 1 319 ? 16.867 -8.031 -9.670 1.00 97.88 319 GLY A CA 1
ATOM 2442 C C . GLY A 1 319 ? 15.811 -7.132 -9.058 1.00 97.88 319 GLY A C 1
ATOM 2443 O O . GLY A 1 319 ? 14.609 -7.376 -9.189 1.00 97.88 319 GLY A O 1
ATOM 2444 N N . THR A 1 320 ? 16.281 -6.079 -8.406 1.00 98.31 320 THR A N 1
ATOM 2445 C CA . THR A 1 320 ? 15.437 -5.015 -7.863 1.00 98.31 320 THR A CA 1
ATOM 2446 C C . THR A 1 320 ? 15.653 -3.735 -8.651 1.00 98.31 320 THR A C 1
ATOM 2448 O O . THR A 1 320 ? 16.724 -3.490 -9.207 1.00 98.31 320 THR A O 1
ATOM 2451 N N . GLY A 1 321 ? 14.628 -2.897 -8.726 1.00 98.00 321 GLY A N 1
ATOM 2452 C CA . GLY A 1 321 ? 14.720 -1.603 -9.373 1.00 98.00 321 GLY A CA 1
ATOM 2453 C C . GLY A 1 321 ? 14.141 -0.494 -8.525 1.00 98.00 321 GLY A C 1
ATOM 2454 O O . GLY A 1 321 ? 13.105 -0.656 -7.882 1.00 98.00 321 GLY A O 1
ATOM 2455 N N . TYR A 1 322 ? 14.823 0.644 -8.567 1.00 98.12 322 TYR A N 1
ATOM 2456 C CA . TYR A 1 322 ? 14.428 1.871 -7.899 1.00 98.12 322 TYR A CA 1
ATOM 2457 C C . TYR A 1 322 ? 14.428 3.009 -8.911 1.00 98.12 322 TYR A C 1
ATOM 2459 O O . TYR A 1 322 ? 15.458 3.273 -9.536 1.00 98.12 322 TYR A O 1
ATOM 2467 N N . LEU A 1 323 ? 13.295 3.691 -9.053 1.00 98.31 323 LEU A N 1
ATOM 2468 C CA . LEU A 1 323 ? 13.103 4.835 -9.939 1.00 98.31 323 LEU A CA 1
ATOM 2469 C C . LEU A 1 323 ? 12.540 6.019 -9.158 1.00 98.31 323 LEU A C 1
ATOM 2471 O O . LEU A 1 323 ? 11.672 5.856 -8.303 1.00 98.31 323 LEU A O 1
ATOM 2475 N N . LYS A 1 324 ? 12.975 7.227 -9.502 1.00 98.25 324 LYS A N 1
ATOM 2476 C CA . LYS A 1 324 ? 12.508 8.473 -8.901 1.00 98.25 324 LYS A CA 1
ATOM 2477 C C . LYS A 1 324 ? 12.086 9.453 -9.983 1.00 98.25 324 LYS A C 1
ATOM 2479 O O . LYS A 1 324 ? 12.804 9.640 -10.964 1.00 98.25 324 LYS A O 1
ATOM 2484 N N . TYR A 1 325 ? 10.928 10.080 -9.794 1.00 97.94 325 TYR A N 1
ATOM 2485 C CA . TYR A 1 325 ? 10.456 11.126 -10.693 1.00 97.94 325 TYR A CA 1
ATOM 2486 C C . TYR A 1 325 ? 11.446 12.294 -10.732 1.00 97.94 325 TYR A C 1
ATOM 2488 O O . TYR A 1 325 ? 11.852 12.821 -9.692 1.00 97.94 325 TYR A O 1
ATOM 2496 N N . LYS A 1 326 ? 11.816 12.703 -11.940 1.00 97.69 326 LYS A N 1
ATOM 2497 C CA . LYS A 1 326 ? 12.659 13.858 -12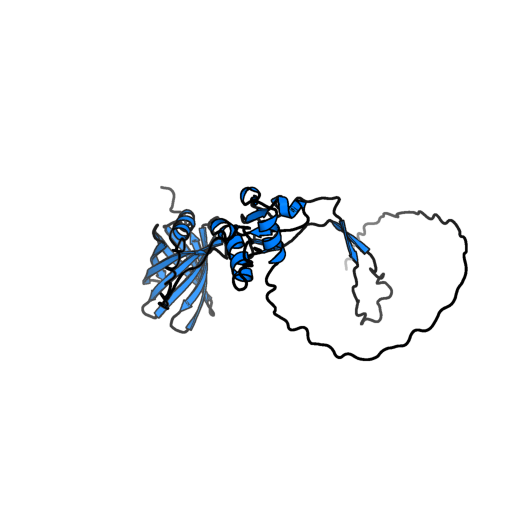.214 1.00 97.69 326 LYS A CA 1
ATOM 2498 C C . LYS A 1 326 ? 11.775 15.005 -12.661 1.00 97.69 326 LYS A C 1
ATOM 2500 O O . LYS A 1 326 ? 11.146 14.940 -13.715 1.00 97.69 326 LYS A O 1
ATOM 2505 N N . GLU A 1 327 ? 11.735 16.055 -11.849 1.00 95.94 327 GLU A N 1
ATOM 2506 C CA . GLU A 1 327 ? 10.996 17.261 -12.200 1.00 95.94 327 GLU A CA 1
ATOM 2507 C C . GLU A 1 327 ? 11.594 17.902 -13.462 1.00 95.94 327 GLU A C 1
ATOM 2509 O O . GLU A 1 327 ? 12.823 17.968 -13.595 1.00 95.94 327 GLU A O 1
ATOM 2514 N N . PRO A 1 328 ? 10.745 18.319 -14.421 1.00 92.88 328 PRO A N 1
ATOM 2515 C CA . PRO A 1 328 ? 11.217 19.036 -15.594 1.00 92.88 328 PRO A CA 1
ATOM 2516 C C . PRO A 1 328 ? 11.880 20.351 -15.154 1.00 92.88 328 PRO A C 1
ATOM 2518 O O . PRO A 1 328 ? 11.456 20.931 -14.152 1.00 92.88 328 PRO A O 1
ATOM 2521 N N . PRO A 1 329 ? 12.914 20.827 -15.872 1.00 91.38 329 PRO A N 1
ATOM 2522 C CA . PRO A 1 329 ? 13.525 22.114 -15.563 1.00 91.38 329 PRO A CA 1
ATOM 2523 C C . PRO A 1 329 ? 12.464 23.219 -15.626 1.00 91.38 329 PRO A C 1
ATOM 2525 O O . PRO A 1 329 ? 11.660 23.247 -16.561 1.00 91.38 329 PRO A O 1
ATOM 2528 N N . GLU A 1 330 ? 12.454 24.102 -14.625 1.00 90.25 330 GLU A N 1
ATOM 2529 C CA . GLU A 1 330 ? 11.598 25.289 -14.651 1.00 90.25 330 GLU A CA 1
ATOM 2530 C C . GLU A 1 330 ? 11.984 26.164 -15.862 1.00 90.25 330 GLU A C 1
ATOM 2532 O O . GLU A 1 330 ? 13.182 26.322 -16.126 1.00 90.25 330 GLU A O 1
ATOM 2537 N N . PRO A 1 331 ? 10.996 26.644 -16.640 1.00 84.06 331 PRO A N 1
ATOM 2538 C CA . PRO A 1 331 ? 11.221 27.359 -17.896 1.00 84.06 331 PRO A CA 1
ATOM 2539 C C . PRO A 1 331 ? 11.881 28.732 -17.739 1.00 84.06 331 PRO A C 1
ATOM 2541 O O . PRO A 1 331 ? 11.680 29.386 -16.688 1.00 84.06 331 PRO A O 1
#

Foldseek 3Di:
DDDDDDDDDDDDDDDDDDDDDDDDDDDDDDDDDDDDDDDDDDDDDPDPDPPPLFCLVLLVVCVVPHDLVLKDKDFFPCVQPPFDQPAWDWDQDPDPPPPPDPPPPPPPPPGDTDIDRPPDDQWDAASQPRFTQDHVPPRRTGIWIWRVVCVVVVHTHIHHPVCSVVVSSVVSNCVVCVVPPPPPPPPDDDDDDDDDDDDDDPDPPPPPDPDVPFLVFLQVQVVLADFAKKWWWWQFPPGIDIKMWRWDQDSSFWIWTWIDDPPDIWIKTWGWGQDSRVRFIKTWIWTDDPVFIKIWIWTADSVQRKTKGKIATPVGIITIIIIGDDDDDDD

Organism: NCBI:txid2562237

Secondary structure (DSSP, 8-state):
-------------PPP-------------------------------S-------HHHHHHHHHH--GGGEEEEEEHHHHS---TT-EEEEEE--------TT-TT-----EEEEEE----SEEE-TTT--EEEETTTB-EEEEEEEHHHHHTT---EEEHHHHHTTHHHHHHHHHHTTS---------------------------------SHHHHHHHHTT---EEEEEEEEETTEEEEEEEEEEE-TTSEEEEEEEETTEEEEEEEEEEEETTTTEEEEEEEEEETTEEEEEEEEEETTTTEEEEEEEETTS-EEEEEEEEEPPPP-

Mean predicted aligned error: 16.39 Å

Radius of gyration: 32.99 Å; Cα contacts (8 Å, |Δi|>4): 458; chains: 1; bounding box: 119×67×95 Å

Nearest PDB structures (foldseek):
  1ldq-assembly1_A-2  TM=7.636E-01  e=1.001E-02  Gallus gallus
  7sfn-assembly1_A  TM=5.674E-01  e=1.822E-01  Streptomyces avermitilis
  4os8-assembly1_A  TM=5.015E-01  e=1.251E-01  Homo sapiens
  3ebk-assembly3_B-2  TM=4.898E-01  e=2.655E-01  Blattella germanica
  4n7c-assembly1_A  TM=4.743E-01  e=2.956E-01  Blattella germanica

Sequence (331 aa):
MGCGASAAPSGGAKYSERKSATASEDIARSSSPKGKAKAKAKGKAKSKGKNKVFEAKDVEWHLKNCLDSQFELVKTLREAYPFDENKKKTVHKRENVRSGGVDDLLKADNWGSVEITDIGPTRLHCDVCGVMMVDLYSAPENPFYVCRNCQRAGRKLELCLNCFRNKKHEKAFAAENGGKSIGTSSAAMALKKGNTRSATRDFYASEGGASSTGTDLVEEASKHMTSGTYEGHFEEEGGKRKVSYELFFSAKGDISGKGLSGNQVVEVNGTYRWDTLAYKPRVEWTEKHDWGTLSFSAFMEARNKEIEGDFAVSDGGRGTGYLKYKEPPEP

Solvent-accessible surface area (backbone atoms only — not comparable to full-atom values): 20842 Å² total; per-residue (Å²): 138,88,88,87,82,90,84,84,87,82,88,86,83,87,86,79,85,85,90,82,86,79,85,86,84,90,86,83,88,84,83,86,82,92,79,81,90,81,82,88,81,83,85,76,79,78,75,81,81,73,74,70,78,48,62,63,68,42,54,52,48,39,71,73,76,55,58,79,85,46,46,43,83,34,45,34,64,56,74,73,48,64,81,45,88,84,45,62,42,74,46,72,53,82,77,81,75,80,79,86,62,96,84,58,92,76,67,75,74,81,69,49,73,45,76,40,71,49,82,69,78,61,63,42,50,16,51,79,81,59,50,68,53,33,31,68,87,85,38,50,74,40,65,30,32,35,31,56,64,40,45,76,72,76,42,69,51,41,33,38,57,68,41,54,77,67,45,42,60,64,50,55,55,48,64,76,43,67,85,57,81,77,74,77,79,73,90,69,84,88,82,82,91,87,78,84,89,81,95,76,86,77,80,77,77,73,74,74,74,79,63,92,71,59,60,70,36,19,51,60,27,46,79,53,60,78,64,45,43,32,40,39,36,38,40,44,97,87,50,75,45,75,38,41,31,42,41,38,68,44,79,85,22,40,34,42,37,42,34,42,59,86,93,44,80,28,54,34,47,35,36,39,36,43,33,84,79,78,74,34,34,32,40,38,36,38,34,63,54,97,90,41,40,40,40,39,44,29,41,40,44,56,92,76,44,31,38,44,35,41,34,41,32,73,88,70,51,55,36,41,36,41,36,32,60,51,81,76,80,83,131

pLDDT: mean 78.3, std 22.66, range [34.16, 98.38]